Protein AF-A0A2G4SFN5-F1 (afdb_monomer_lite)

InterPro domains:
  IPR022056 CpG binding protein, C-terminal [PF12269] (129-180)
  IPR037869 Spp1/CFP1 [PTHR46174] (107-177)

Foldseek 3Di:
DDDPPPPPDPAPDPVRVVVVVVVVVVVVCVVDVVNVVVVLVVLVVVLVVVLVVLVVLLVVLVLLLVLLVQLVVLLVLQVVPDDLQFDSDKCVLVDDVVLSSQFPDADSPVRARAGPVRDGSDPDDIDTTGHRDDPVCVVVSVVSNCVSVVSSVVSVVSNVVSVVSNVVSVVVNVVSVVVVVVVVVVVVPPDDDD

Sequence (194 aa):
MGKNFGHLSKYCSDRCGIQVARTRIEQAEMKNPLSRGKLSSFADMDDRARLSRVKEERQHAKSMIKLCQHKLRFLELLADKHNEECCGFDSRLSWPDTIWEKVESIDEHDLMLLNSQSEWVTQKPFSSCSLKKCTKHINWQKLKLAEIEQEKSEQFVILSMLERERQQIKARMKKRREDIDLIEFLENSTIIHS

Structure (mmCIF, N/CA/C/O backbone):
data_AF-A0A2G4SFN5-F1
#
_entry.id   AF-A0A2G4SFN5-F1
#
loop_
_atom_site.group_PDB
_atom_site.id
_atom_site.type_symbol
_atom_site.label_atom_id
_atom_site.label_alt_id
_atom_site.label_comp_id
_atom_site.label_asym_id
_atom_site.label_entity_id
_atom_site.label_seq_id
_atom_site.pdbx_PDB_ins_code
_atom_site.Cartn_x
_atom_site.Cartn_y
_atom_site.Cartn_z
_atom_site.occupancy
_atom_site.B_iso_or_equiv
_atom_site.auth_seq_id
_atom_site.auth_comp_id
_atom_site.auth_asym_id
_atom_site.auth_atom_id
_atom_site.pdbx_PDB_model_num
ATOM 1 N N . MET A 1 1 ? 23.936 -31.720 -79.004 1.00 38.66 1 MET A N 1
ATOM 2 C CA . MET A 1 1 ? 24.122 -31.790 -77.538 1.00 38.66 1 MET A CA 1
ATOM 3 C C . MET A 1 1 ? 24.731 -30.477 -77.072 1.00 38.66 1 MET A C 1
ATOM 5 O O . MET A 1 1 ? 25.830 -30.147 -77.503 1.00 38.66 1 MET A O 1
ATOM 9 N N . GLY A 1 2 ? 23.966 -29.676 -76.326 1.00 39.38 2 GLY A N 1
ATOM 10 C CA . GLY A 1 2 ? 24.357 -28.329 -75.901 1.00 39.38 2 GLY A CA 1
ATOM 11 C C . GLY A 1 2 ? 25.460 -28.366 -74.846 1.00 39.38 2 GLY A C 1
ATOM 12 O O . GLY A 1 2 ? 25.354 -29.091 -73.861 1.00 39.38 2 GLY A O 1
ATOM 13 N N . LYS A 1 3 ? 26.533 -27.605 -75.075 1.00 44.44 3 LYS A N 1
ATOM 14 C CA . LYS A 1 3 ? 27.629 -27.418 -74.121 1.00 44.44 3 LYS A CA 1
ATOM 15 C C . LYS A 1 3 ? 27.171 -26.438 -73.041 1.00 44.44 3 LYS A C 1
ATOM 17 O O . LYS A 1 3 ? 26.994 -25.255 -73.320 1.00 44.44 3 LYS A O 1
ATOM 22 N N . ASN A 1 4 ? 27.000 -26.931 -71.818 1.00 44.81 4 ASN A N 1
ATOM 23 C CA . ASN A 1 4 ? 26.845 -26.091 -70.637 1.00 44.81 4 ASN A CA 1
ATOM 24 C C . ASN A 1 4 ? 28.165 -25.350 -70.398 1.00 44.81 4 ASN A C 1
ATOM 26 O O . ASN A 1 4 ? 29.126 -25.937 -69.901 1.00 44.81 4 ASN A O 1
ATOM 30 N N . PHE A 1 5 ? 28.221 -24.064 -70.738 1.00 50.06 5 PHE A N 1
ATOM 31 C CA . PHE A 1 5 ? 29.225 -23.166 -70.174 1.00 50.06 5 PHE A CA 1
ATOM 32 C C . PHE A 1 5 ? 28.841 -22.911 -68.715 1.00 50.06 5 PHE A C 1
ATOM 34 O O . PHE A 1 5 ? 28.183 -21.930 -68.380 1.00 50.06 5 PHE A O 1
ATOM 41 N N . GLY A 1 6 ? 29.192 -23.872 -67.857 1.00 51.06 6 GLY A N 1
ATOM 42 C CA . GLY A 1 6 ? 29.093 -23.738 -66.414 1.00 51.06 6 GLY A CA 1
ATOM 43 C C . GLY A 1 6 ? 29.968 -22.572 -65.983 1.00 51.06 6 GLY A C 1
ATOM 44 O O . GLY A 1 6 ? 31.182 -22.595 -66.166 1.00 51.06 6 GLY A O 1
ATOM 45 N N . HIS A 1 7 ? 29.320 -21.531 -65.481 1.00 57.28 7 HIS A N 1
ATOM 46 C CA . HIS A 1 7 ? 29.929 -20.329 -64.945 1.00 57.28 7 HIS A CA 1
ATOM 47 C C . HIS A 1 7 ? 31.078 -20.716 -63.994 1.00 57.28 7 HIS A C 1
ATOM 49 O O . HIS A 1 7 ? 30.830 -21.281 -62.930 1.00 57.28 7 HIS A O 1
ATOM 55 N N . LEU A 1 8 ? 32.334 -20.463 -64.383 1.00 60.03 8 LEU A N 1
ATOM 56 C CA . LEU A 1 8 ? 33.499 -20.693 -63.524 1.00 60.03 8 LEU A CA 1
ATOM 57 C C . LEU A 1 8 ? 33.311 -19.857 -62.251 1.00 60.03 8 LEU A C 1
ATOM 59 O O . LEU A 1 8 ? 33.345 -18.624 -62.287 1.00 60.03 8 LEU A O 1
ATOM 63 N N . SER A 1 9 ? 33.029 -20.524 -61.133 1.00 64.50 9 SER A N 1
ATOM 64 C CA . SER A 1 9 ? 32.866 -19.868 -59.839 1.00 64.50 9 SER A CA 1
ATOM 65 C C . SER A 1 9 ? 34.174 -19.168 -59.469 1.00 64.50 9 SER A C 1
ATOM 67 O O . SER A 1 9 ? 35.246 -19.762 -59.542 1.00 64.50 9 SER A O 1
ATOM 69 N N . LYS A 1 10 ? 34.098 -17.897 -59.053 1.00 72.31 10 LYS A N 1
ATOM 70 C CA . LYS A 1 10 ? 35.265 -17.106 -58.606 1.00 72.31 10 LYS A CA 1
ATOM 71 C C . LYS A 1 10 ? 35.884 -17.622 -57.296 1.00 72.31 10 LYS A C 1
ATOM 73 O O . LYS A 1 10 ? 36.838 -17.027 -56.801 1.00 72.31 10 LYS A O 1
ATOM 78 N N . TYR A 1 11 ? 35.323 -18.673 -56.704 1.00 79.50 11 TYR A N 1
ATOM 79 C CA . TYR A 1 11 ? 35.691 -19.194 -55.394 1.00 79.50 11 TYR A CA 1
ATOM 80 C C . TYR A 1 11 ? 36.259 -20.608 -55.508 1.00 79.50 11 TYR A C 1
ATOM 82 O O . TYR A 1 11 ? 35.826 -21.388 -56.350 1.00 79.50 11 TYR A O 1
ATOM 90 N N . CYS A 1 12 ? 37.189 -20.953 -54.612 1.00 80.38 12 CYS A N 1
ATOM 91 C CA . CYS A 1 12 ? 37.872 -22.253 -54.587 1.00 80.38 12 CYS A CA 1
ATOM 92 C C . CYS A 1 12 ? 36.949 -23.480 -54.515 1.00 80.38 12 CYS A C 1
ATOM 94 O O . CYS A 1 12 ? 37.361 -24.577 -54.875 1.00 80.38 12 CYS A O 1
ATOM 96 N N . SER A 1 13 ? 35.727 -23.315 -54.011 1.00 83.88 13 SER A N 1
ATOM 97 C CA . SER A 1 13 ? 34.667 -24.324 -53.982 1.00 83.88 13 SER A CA 1
ATOM 98 C C . SER A 1 13 ? 33.330 -23.649 -53.674 1.00 83.88 13 SER A C 1
ATOM 100 O O . SER A 1 13 ? 33.304 -22.514 -53.185 1.00 83.88 13 SER A O 1
ATOM 102 N N . ASP A 1 14 ? 32.220 -24.359 -53.863 1.00 79.94 14 ASP A N 1
ATOM 103 C CA . ASP A 1 14 ? 30.894 -23.872 -53.462 1.00 79.94 14 ASP A CA 1
ATOM 104 C C . ASP A 1 14 ? 30.815 -23.600 -51.956 1.00 79.94 14 ASP A C 1
ATOM 106 O O . ASP A 1 14 ? 30.229 -22.608 -51.524 1.00 79.94 14 ASP A O 1
ATOM 110 N N . ARG A 1 15 ? 31.502 -24.411 -51.142 1.00 82.88 15 ARG A N 1
ATOM 111 C CA . ARG A 1 15 ? 31.636 -24.172 -49.701 1.00 82.88 15 ARG A CA 1
ATOM 112 C C . ARG A 1 15 ? 32.398 -22.874 -49.413 1.00 82.88 15 ARG A C 1
ATOM 114 O O . ARG A 1 15 ? 31.940 -22.097 -48.576 1.00 82.88 15 ARG A O 1
ATOM 121 N N . CYS A 1 16 ? 33.505 -22.614 -50.124 1.00 81.81 16 CYS A N 1
ATOM 122 C CA . CYS A 1 16 ? 34.237 -21.343 -50.027 1.00 81.81 16 CYS A CA 1
ATOM 123 C C . CYS A 1 16 ? 33.319 -20.158 -50.391 1.00 81.81 16 CYS A C 1
ATOM 125 O O . CYS A 1 16 ? 33.283 -19.157 -49.677 1.00 81.81 16 CYS A O 1
ATOM 127 N N . GLY A 1 17 ? 32.557 -20.273 -51.486 1.00 82.81 17 GLY A N 1
ATOM 128 C CA . GLY A 1 17 ? 31.662 -19.221 -51.974 1.00 82.81 17 GLY A CA 1
ATOM 129 C C . GLY A 1 17 ? 30.507 -18.918 -51.018 1.00 82.81 17 GLY A C 1
ATOM 130 O O . GLY A 1 17 ? 30.250 -17.753 -50.719 1.00 82.81 17 GLY A O 1
ATOM 131 N N . ILE A 1 18 ? 29.862 -19.953 -50.469 1.00 86.25 18 ILE A N 1
ATOM 132 C CA . ILE A 1 18 ? 28.792 -19.809 -49.470 1.00 86.25 18 ILE A CA 1
ATOM 133 C C . ILE A 1 18 ? 29.330 -19.191 -48.177 1.00 86.25 18 ILE A C 1
ATOM 135 O O . ILE A 1 18 ? 28.665 -18.340 -47.591 1.00 86.25 18 ILE A O 1
ATOM 139 N N . GLN A 1 19 ? 30.530 -19.574 -47.732 1.00 84.62 19 GLN A N 1
ATOM 140 C CA . GLN A 1 19 ? 31.135 -18.998 -46.531 1.00 84.62 19 GLN A CA 1
ATOM 141 C C . GLN A 1 19 ? 31.435 -17.505 -46.716 1.00 84.62 19 GLN A C 1
ATOM 143 O O . GLN A 1 19 ? 31.060 -16.703 -45.866 1.00 84.62 19 GLN A O 1
ATOM 148 N N . VAL A 1 20 ? 32.003 -17.112 -47.861 1.00 86.88 20 VAL A N 1
ATOM 149 C CA . VAL A 1 20 ? 32.217 -15.695 -48.198 1.00 86.88 20 VAL A CA 1
ATOM 150 C C . VAL A 1 20 ? 30.891 -14.934 -48.296 1.00 86.88 20 VAL A C 1
ATOM 152 O O . VAL A 1 20 ? 30.803 -13.806 -47.815 1.00 86.88 20 VAL A O 1
ATOM 155 N N . ALA A 1 21 ? 29.852 -15.529 -48.887 1.00 82.62 21 ALA A N 1
ATOM 156 C CA . ALA A 1 21 ? 28.527 -14.917 -48.967 1.00 82.62 21 ALA A CA 1
ATOM 157 C C . ALA A 1 21 ? 27.906 -14.707 -47.576 1.00 82.62 21 ALA A C 1
ATOM 159 O O . ALA A 1 21 ? 27.432 -13.610 -47.296 1.00 82.62 21 ALA A O 1
ATOM 160 N N . ARG A 1 22 ? 27.977 -15.706 -46.685 1.00 82.25 22 ARG A N 1
ATOM 161 C CA . ARG A 1 22 ? 27.506 -15.598 -45.292 1.00 82.25 22 ARG A CA 1
ATOM 162 C C . ARG A 1 22 ? 28.226 -14.493 -44.534 1.00 82.25 22 ARG A C 1
ATOM 164 O O . ARG A 1 22 ? 27.569 -13.610 -44.002 1.00 82.25 22 ARG A O 1
ATOM 171 N N . THR A 1 23 ? 29.558 -14.473 -44.576 1.00 81.56 23 THR A N 1
ATOM 172 C CA . THR A 1 23 ? 30.345 -13.426 -43.909 1.00 81.56 23 THR A CA 1
ATOM 173 C C . THR A 1 23 ? 30.028 -12.033 -44.462 1.00 81.56 23 THR A C 1
ATOM 175 O O . THR A 1 23 ? 29.977 -11.069 -43.706 1.00 81.56 23 THR A O 1
ATOM 178 N N . ARG A 1 24 ? 29.767 -11.899 -45.770 1.00 80.81 24 ARG A N 1
ATOM 179 C CA . ARG A 1 24 ? 29.355 -10.619 -46.375 1.00 80.81 24 ARG A CA 1
ATOM 180 C C . ARG A 1 24 ? 27.953 -10.187 -45.954 1.00 80.81 24 ARG A C 1
ATOM 182 O O . ARG A 1 24 ? 27.750 -8.998 -45.738 1.00 80.81 24 ARG A O 1
ATOM 189 N N . ILE A 1 25 ? 27.012 -11.124 -45.839 1.00 77.19 25 ILE A N 1
ATOM 190 C CA . ILE A 1 25 ? 25.657 -10.855 -45.340 1.00 77.19 25 ILE A CA 1
ATOM 191 C C . ILE A 1 25 ? 25.727 -10.416 -43.874 1.00 77.19 25 ILE A C 1
ATOM 193 O O . ILE A 1 25 ? 25.230 -9.344 -43.557 1.00 77.19 25 ILE A O 1
ATOM 197 N N . GLU A 1 26 ? 26.442 -11.149 -43.017 1.00 73.00 26 GLU A N 1
ATOM 198 C CA . GLU A 1 26 ? 26.644 -10.792 -41.602 1.00 73.00 26 GLU A CA 1
ATOM 199 C C . GLU A 1 26 ? 27.288 -9.401 -41.447 1.00 73.00 26 GLU A C 1
ATOM 201 O O . GLU A 1 26 ? 26.840 -8.578 -40.648 1.00 73.00 26 GLU A O 1
ATOM 206 N N . GLN A 1 27 ? 28.306 -9.090 -42.257 1.00 70.06 27 GLN A N 1
ATOM 207 C CA . GLN A 1 27 ? 28.936 -7.766 -42.270 1.00 70.06 27 GLN A CA 1
ATOM 208 C C . GLN A 1 27 ? 27.994 -6.663 -42.767 1.00 70.06 27 GLN A C 1
ATOM 210 O O . GLN A 1 27 ? 28.054 -5.545 -42.257 1.00 70.06 27 GLN A O 1
ATOM 215 N N . ALA A 1 28 ? 27.145 -6.943 -43.758 1.00 65.56 28 ALA A N 1
ATOM 216 C CA . ALA A 1 28 ? 26.168 -5.987 -44.273 1.00 65.56 28 ALA A CA 1
ATOM 217 C C . ALA A 1 28 ? 25.024 -5.746 -43.278 1.00 65.56 28 ALA A C 1
ATOM 219 O O . ALA A 1 28 ? 24.587 -4.610 -43.120 1.00 65.56 28 ALA A O 1
ATOM 220 N N . GLU A 1 29 ? 24.576 -6.779 -42.566 1.00 63.53 29 GLU A N 1
ATOM 221 C CA . GLU A 1 29 ? 23.554 -6.684 -41.521 1.00 63.53 29 GLU A CA 1
ATOM 222 C C . GLU A 1 29 ? 24.058 -5.904 -40.302 1.00 63.53 29 GLU A C 1
ATOM 224 O O . GLU A 1 29 ? 23.348 -5.028 -39.806 1.00 63.53 29 GLU A O 1
ATOM 229 N N . MET A 1 30 ? 25.309 -6.129 -39.874 1.00 60.34 30 MET A N 1
ATOM 230 C CA . MET A 1 30 ? 25.947 -5.323 -38.822 1.00 60.34 30 MET A CA 1
ATOM 231 C C . MET A 1 30 ? 26.111 -3.847 -39.213 1.00 60.34 30 MET A C 1
ATOM 233 O O . MET A 1 30 ? 26.072 -2.974 -38.345 1.00 60.34 30 MET A O 1
ATOM 237 N N . LYS A 1 31 ? 26.284 -3.570 -40.511 1.00 60.16 31 LYS A N 1
ATOM 238 C CA . LYS A 1 31 ? 26.457 -2.229 -41.086 1.00 60.16 31 LYS A CA 1
ATOM 239 C C . LYS A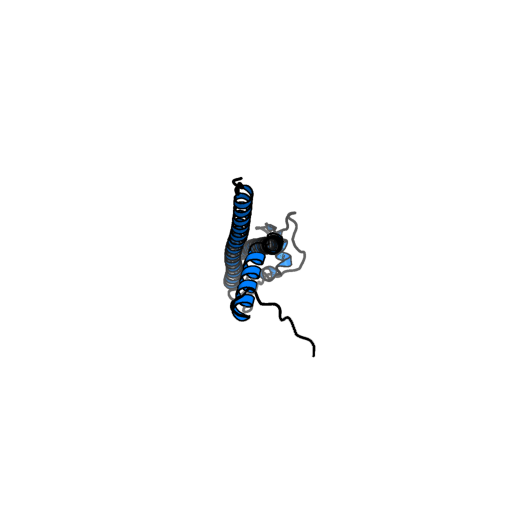 1 31 ? 25.164 -1.620 -41.626 1.00 60.16 31 LYS A C 1
ATOM 241 O O . LYS A 1 31 ? 25.248 -0.611 -42.313 1.00 60.16 31 LYS A O 1
ATOM 246 N N . ASN A 1 32 ? 23.990 -2.206 -41.380 1.00 63.03 32 ASN A N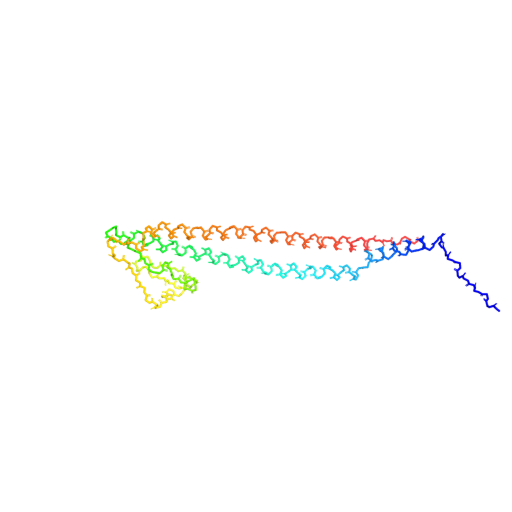 1
ATOM 247 C CA . ASN A 1 32 ? 22.727 -1.641 -41.853 1.00 63.03 32 ASN A CA 1
ATOM 248 C C . ASN A 1 32 ? 22.102 -0.727 -40.777 1.00 63.03 32 ASN A C 1
ATOM 250 O O . ASN A 1 32 ? 21.352 -1.216 -39.919 1.00 63.03 32 ASN A O 1
ATOM 254 N N . PRO A 1 33 ? 22.356 0.598 -40.811 1.00 61.88 33 PRO A N 1
ATOM 255 C CA . PRO A 1 33 ? 21.832 1.537 -39.821 1.00 61.88 33 PRO A CA 1
ATOM 256 C C . PRO A 1 33 ? 20.299 1.565 -39.776 1.00 61.88 33 PRO A C 1
ATOM 258 O O . PRO A 1 33 ? 19.729 1.799 -38.713 1.00 61.88 33 PRO A O 1
ATOM 261 N N . LEU A 1 34 ? 19.603 1.230 -40.873 1.00 61.16 34 LEU A N 1
ATOM 262 C CA . LEU A 1 34 ? 18.134 1.183 -40.905 1.00 61.16 34 LEU A CA 1
ATOM 263 C C . LEU A 1 34 ? 17.564 0.023 -40.072 1.00 61.16 34 LEU A C 1
ATOM 265 O O . LEU A 1 34 ? 16.524 0.176 -39.432 1.00 61.16 34 LEU A O 1
ATOM 269 N N . SER A 1 35 ? 18.230 -1.135 -40.065 1.00 62.91 35 SER A N 1
ATOM 270 C CA . SER A 1 35 ? 17.850 -2.291 -39.235 1.00 62.91 35 SER A CA 1
ATOM 271 C C . SER A 1 35 ? 18.133 -2.020 -37.753 1.00 62.91 35 SER A C 1
ATOM 273 O O . SER A 1 35 ? 17.262 -2.187 -36.894 1.00 62.91 35 SER A O 1
ATOM 275 N N . ARG A 1 36 ? 19.331 -1.497 -37.460 1.00 63.97 36 ARG A N 1
ATOM 276 C CA . ARG A 1 36 ? 19.778 -1.168 -36.100 1.00 63.97 36 ARG A CA 1
ATOM 277 C C . ARG A 1 36 ? 18.954 -0.043 -35.466 1.00 63.97 36 ARG A C 1
ATOM 279 O O . ARG A 1 36 ? 18.568 -0.156 -34.304 1.00 63.97 36 ARG A O 1
ATOM 286 N N . GLY A 1 37 ? 18.621 0.996 -36.232 1.00 66.69 37 GLY A N 1
ATOM 287 C CA . GLY A 1 37 ? 17.757 2.093 -35.792 1.00 66.69 37 GLY A CA 1
ATOM 288 C C . GLY A 1 37 ? 16.340 1.627 -35.448 1.00 66.69 37 GLY A C 1
ATOM 289 O O . GLY A 1 37 ? 15.796 2.023 -34.418 1.00 66.69 37 GLY A O 1
ATOM 290 N N . LYS A 1 38 ? 15.766 0.710 -36.241 1.00 68.69 38 LYS A N 1
ATOM 291 C CA . LYS A 1 38 ? 14.455 0.102 -35.945 1.00 68.69 38 LYS A CA 1
ATOM 292 C C . LYS A 1 38 ? 14.480 -0.713 -34.651 1.00 68.69 38 LYS A C 1
ATOM 294 O O . LYS A 1 38 ? 13.629 -0.496 -33.795 1.00 68.69 38 LYS A O 1
ATOM 299 N N . LEU A 1 39 ? 15.462 -1.602 -34.476 1.00 69.50 39 LEU A N 1
ATOM 300 C CA . LEU A 1 39 ? 15.616 -2.397 -33.246 1.00 69.50 39 LEU A CA 1
ATOM 301 C C . LEU A 1 39 ? 15.804 -1.511 -32.006 1.00 69.50 39 LEU A C 1
ATOM 303 O O . LEU A 1 39 ? 15.185 -1.764 -30.972 1.00 69.50 39 LEU A O 1
ATOM 307 N N . SER A 1 40 ? 16.603 -0.446 -32.122 1.00 76.50 40 SER A N 1
ATOM 308 C CA . SER A 1 40 ? 16.788 0.524 -31.038 1.00 76.50 40 SER A CA 1
ATOM 309 C C . SER A 1 40 ? 15.490 1.263 -30.696 1.00 76.50 40 SER A C 1
ATOM 311 O O . SER A 1 40 ? 15.149 1.393 -29.522 1.00 76.50 40 SER A O 1
ATOM 313 N N . SER A 1 41 ? 14.717 1.671 -31.708 1.00 79.88 41 SER A N 1
ATOM 314 C CA . SER A 1 41 ? 13.428 2.347 -31.528 1.00 79.88 41 SER A CA 1
ATOM 315 C C . SER A 1 41 ? 12.398 1.467 -30.808 1.00 79.88 41 SER A C 1
ATOM 317 O O . SER A 1 41 ? 11.772 1.925 -29.852 1.00 79.88 41 SER A O 1
ATOM 319 N N . PHE A 1 42 ? 12.267 0.189 -31.186 1.00 85.56 42 PHE A N 1
ATOM 320 C CA . PHE A 1 42 ? 11.375 -0.744 -30.487 1.00 85.56 42 PHE A CA 1
ATOM 321 C C . PHE A 1 42 ? 11.796 -0.962 -29.029 1.00 85.56 42 PHE A C 1
ATOM 323 O O . PHE A 1 42 ? 10.954 -0.913 -28.133 1.00 85.56 42 PHE A O 1
ATOM 330 N N . ALA A 1 43 ? 13.094 -1.146 -28.776 1.00 88.25 43 ALA A N 1
ATOM 331 C CA . ALA A 1 43 ? 13.613 -1.294 -27.420 1.00 88.25 43 ALA A CA 1
ATOM 332 C C . ALA A 1 43 ? 13.445 -0.009 -26.580 1.00 88.25 43 ALA A C 1
ATOM 334 O O . ALA A 1 43 ? 13.238 -0.079 -25.370 1.00 88.25 43 ALA A O 1
ATOM 335 N N . ASP A 1 44 ? 13.496 1.180 -27.190 1.00 89.12 44 ASP A N 1
ATOM 336 C CA . ASP A 1 44 ? 13.196 2.454 -26.522 1.00 89.12 44 ASP A CA 1
ATOM 337 C C . ASP A 1 44 ? 11.721 2.579 -26.152 1.00 89.12 44 ASP A C 1
ATOM 339 O O . ASP A 1 44 ? 11.399 3.047 -25.058 1.00 89.12 44 ASP A O 1
ATOM 343 N N . MET A 1 45 ? 10.823 2.167 -27.046 1.00 91.25 45 MET A N 1
ATOM 344 C CA . MET A 1 45 ? 9.389 2.153 -26.769 1.00 91.25 45 MET A CA 1
ATOM 345 C C . MET A 1 45 ? 9.047 1.181 -25.636 1.00 91.25 45 MET A C 1
ATOM 347 O O . MET A 1 45 ? 8.297 1.560 -24.735 1.00 91.25 45 MET A O 1
ATOM 351 N N . ASP A 1 46 ? 9.628 -0.024 -25.632 1.00 94.31 46 ASP A N 1
ATOM 352 C CA . ASP A 1 46 ? 9.430 -0.995 -24.549 1.00 94.31 46 ASP A CA 1
ATOM 353 C C . ASP A 1 46 ? 9.949 -0.465 -23.206 1.00 94.31 46 ASP A C 1
ATOM 355 O O . ASP A 1 46 ? 9.201 -0.432 -22.229 1.00 94.31 46 ASP A O 1
ATOM 359 N N . ASP A 1 47 ? 11.185 0.046 -23.152 1.00 95.94 47 ASP A N 1
ATOM 360 C CA . ASP A 1 47 ? 11.741 0.603 -21.914 1.00 95.94 47 ASP A CA 1
ATOM 361 C C . ASP A 1 47 ? 10.905 1.801 -21.404 1.00 95.94 47 ASP A C 1
ATOM 363 O O . ASP A 1 47 ? 10.698 1.940 -20.197 1.00 95.94 47 ASP A O 1
ATOM 367 N N . ARG A 1 48 ? 10.338 2.636 -22.292 1.00 95.94 48 ARG A N 1
ATOM 368 C CA . ARG A 1 48 ? 9.394 3.708 -21.906 1.00 95.94 48 ARG A CA 1
ATOM 369 C C . ARG A 1 48 ? 8.089 3.158 -21.335 1.00 95.94 48 ARG A C 1
ATOM 371 O O . ARG A 1 48 ? 7.632 3.652 -20.304 1.00 95.94 48 ARG A O 1
ATOM 378 N N . ALA A 1 49 ? 7.503 2.145 -21.971 1.00 97.44 49 ALA A N 1
ATOM 379 C CA . ALA A 1 49 ? 6.288 1.500 -21.480 1.00 97.44 49 ALA A CA 1
ATOM 380 C C . ALA A 1 49 ? 6.525 0.848 -20.109 1.00 97.44 49 ALA A C 1
ATOM 382 O O . ALA A 1 49 ? 5.716 1.003 -19.194 1.00 97.44 49 ALA A O 1
ATOM 383 N N . ARG A 1 50 ? 7.676 0.191 -19.930 1.00 97.31 50 ARG A N 1
ATOM 384 C CA . ARG A 1 50 ? 8.118 -0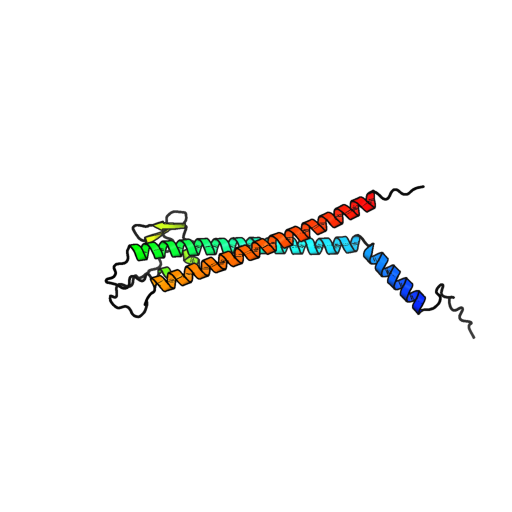.359 -18.643 1.00 97.31 50 ARG A CA 1
ATOM 385 C C . ARG A 1 50 ? 8.289 0.719 -17.582 1.00 97.31 50 ARG A C 1
ATOM 387 O O . ARG A 1 50 ? 7.809 0.543 -16.470 1.00 97.31 50 ARG A O 1
ATOM 394 N N . LEU A 1 51 ? 8.917 1.850 -17.911 1.00 98.25 51 LEU A N 1
ATOM 395 C CA . LEU A 1 51 ? 9.039 2.975 -16.978 1.00 98.25 51 LEU A CA 1
ATOM 396 C C . LEU A 1 51 ? 7.676 3.541 -16.556 1.00 98.25 51 LEU A C 1
ATOM 398 O O . LEU A 1 51 ? 7.551 3.960 -15.405 1.00 98.25 51 LEU A O 1
ATOM 402 N N . SER A 1 52 ? 6.674 3.549 -17.446 1.00 98.19 52 SER A N 1
ATOM 403 C CA . SER A 1 52 ? 5.299 3.934 -17.082 1.00 98.19 52 SER A CA 1
ATOM 404 C C . SER A 1 52 ? 4.716 2.970 -16.053 1.00 98.19 52 SER A C 1
ATOM 406 O O . SER A 1 52 ? 4.298 3.414 -14.987 1.00 98.19 52 SER A O 1
ATOM 408 N N . ARG A 1 53 ? 4.804 1.656 -16.308 1.00 98.06 53 ARG A N 1
ATOM 409 C CA . ARG A 1 53 ? 4.326 0.626 -15.369 1.00 98.06 53 ARG A CA 1
ATOM 410 C C . ARG A 1 53 ? 5.013 0.723 -14.009 1.00 98.06 53 ARG A C 1
ATOM 412 O O . ARG A 1 53 ? 4.344 0.839 -12.992 1.00 98.06 53 ARG A O 1
ATOM 419 N N . VAL A 1 54 ? 6.343 0.828 -13.988 1.00 98.50 54 VAL A N 1
ATOM 420 C CA . VAL A 1 54 ? 7.118 1.006 -12.745 1.00 98.50 54 VAL A CA 1
ATOM 421 C C . VAL A 1 54 ? 6.690 2.268 -11.986 1.00 98.50 54 VAL A C 1
ATOM 423 O O . VAL A 1 54 ? 6.681 2.283 -10.755 1.00 98.50 54 VAL A O 1
ATOM 426 N N . LYS A 1 55 ? 6.341 3.352 -12.690 1.00 98.31 55 LYS A N 1
ATOM 427 C CA . LYS A 1 55 ? 5.841 4.584 -12.063 1.00 98.31 55 LYS A CA 1
ATOM 428 C C . LYS A 1 55 ? 4.464 4.371 -11.430 1.00 98.31 55 LYS A C 1
ATOM 430 O O . LYS A 1 55 ? 4.257 4.839 -10.311 1.00 98.31 55 LYS A O 1
ATOM 435 N N . GLU A 1 56 ? 3.557 3.698 -12.130 1.00 98.44 56 GLU A N 1
ATOM 436 C CA . GLU A 1 56 ? 2.207 3.374 -11.654 1.00 98.44 56 GLU A CA 1
ATOM 437 C C . GLU A 1 56 ? 2.260 2.440 -10.437 1.00 98.44 56 GLU A C 1
ATOM 439 O O . GLU A 1 56 ? 1.718 2.775 -9.385 1.00 98.44 56 GLU A O 1
ATOM 444 N N . GLU A 1 57 ? 3.017 1.345 -10.521 1.00 98.44 57 GLU A N 1
ATOM 445 C CA . GLU A 1 57 ? 3.219 0.392 -9.421 1.00 98.44 57 GLU A CA 1
ATOM 446 C C . GLU A 1 57 ? 3.871 1.058 -8.202 1.00 98.44 57 GLU A C 1
ATOM 448 O O . GLU A 1 57 ? 3.449 0.851 -7.064 1.00 98.44 57 GLU A O 1
ATOM 453 N N . ARG A 1 58 ? 4.852 1.946 -8.420 1.00 98.50 58 ARG A N 1
ATOM 454 C CA . ARG A 1 58 ? 5.473 2.723 -7.336 1.00 98.50 58 ARG A CA 1
ATOM 455 C C . ARG A 1 58 ? 4.459 3.635 -6.655 1.00 98.50 58 ARG A C 1
ATOM 457 O O . ARG A 1 58 ? 4.529 3.814 -5.440 1.00 98.50 58 ARG A O 1
ATOM 464 N N . GLN A 1 59 ? 3.577 4.274 -7.423 1.00 98.44 59 GLN A N 1
ATOM 465 C CA . GLN A 1 59 ? 2.542 5.132 -6.856 1.00 98.44 59 GLN A CA 1
ATOM 466 C C . GLN A 1 59 ? 1.536 4.305 -6.053 1.00 98.44 59 GLN A C 1
ATOM 468 O O . GLN A 1 59 ? 1.182 4.709 -4.949 1.00 98.44 59 GLN A O 1
ATOM 473 N N . HIS A 1 60 ? 1.145 3.136 -6.559 1.00 98.06 60 HIS A N 1
ATOM 474 C CA . HIS A 1 60 ? 0.264 2.215 -5.852 1.00 98.06 60 HIS A CA 1
ATOM 475 C C . HIS A 1 60 ? 0.868 1.744 -4.519 1.00 98.06 60 HIS A C 1
ATOM 477 O O . HIS A 1 60 ? 0.240 1.924 -3.479 1.00 98.06 60 HIS A O 1
ATOM 483 N N . ALA A 1 61 ? 2.119 1.269 -4.508 1.00 98.44 61 ALA A N 1
ATOM 484 C CA . ALA A 1 61 ? 2.793 0.841 -3.276 1.00 98.44 61 ALA A CA 1
ATOM 485 C C . ALA A 1 61 ? 2.884 1.969 -2.229 1.00 98.44 61 ALA A C 1
ATOM 487 O O . ALA A 1 61 ? 2.699 1.747 -1.034 1.00 98.44 61 ALA A O 1
ATOM 488 N N . LYS A 1 62 ? 3.107 3.218 -2.667 1.00 98.44 62 LYS A N 1
ATOM 489 C CA . LYS A 1 62 ? 3.060 4.389 -1.774 1.00 98.44 62 LYS A CA 1
ATOM 490 C C . LYS A 1 62 ? 1.670 4.634 -1.191 1.00 98.44 62 LYS A C 1
ATOM 492 O O . LYS A 1 62 ? 1.572 4.947 -0.007 1.00 98.44 62 LYS A O 1
ATOM 497 N N . SER A 1 63 ? 0.622 4.512 -2.003 1.00 98.00 63 SER A N 1
ATOM 498 C CA . SER A 1 63 ? -0.758 4.636 -1.530 1.00 98.00 63 SER A CA 1
ATOM 499 C C . SER A 1 63 ? -1.089 3.557 -0.495 1.00 98.00 63 SER A C 1
ATOM 501 O O . SER A 1 63 ? -1.666 3.880 0.539 1.00 98.00 63 SER A O 1
ATOM 503 N N . MET A 1 64 ? -0.637 2.316 -0.705 1.00 98.25 64 MET A N 1
ATOM 504 C CA . MET A 1 64 ? -0.810 1.224 0.262 1.00 98.25 64 MET A CA 1
ATOM 505 C C . MET A 1 64 ? -0.083 1.493 1.587 1.00 98.25 64 MET A C 1
ATOM 507 O O . MET A 1 64 ? -0.649 1.270 2.654 1.00 98.25 64 MET A O 1
ATOM 511 N N . ILE A 1 65 ? 1.134 2.050 1.555 1.00 98.56 65 ILE A N 1
ATOM 512 C CA . ILE A 1 65 ? 1.845 2.460 2.782 1.00 98.56 65 ILE A CA 1
ATOM 513 C C . ILE A 1 65 ? 1.067 3.543 3.535 1.00 98.56 65 ILE A C 1
ATOM 515 O O . ILE A 1 65 ? 0.916 3.438 4.752 1.00 98.56 65 ILE A O 1
ATOM 519 N N . LYS A 1 66 ? 0.558 4.563 2.831 1.00 98.00 66 LYS A N 1
ATOM 520 C CA . LYS A 1 66 ? -0.271 5.618 3.439 1.00 98.00 66 LYS A CA 1
ATOM 521 C C . LYS A 1 66 ? -1.517 5.019 4.101 1.00 98.00 66 LYS A C 1
ATOM 523 O O . LYS A 1 66 ? -1.829 5.337 5.244 1.00 98.00 66 LYS A O 1
ATOM 528 N N . LEU A 1 67 ? -2.184 4.095 3.416 1.00 98.00 67 LEU A N 1
ATOM 529 C CA . LEU A 1 67 ? -3.338 3.371 3.938 1.00 98.00 67 LEU A CA 1
ATOM 530 C C . LEU A 1 67 ? -2.992 2.586 5.214 1.00 98.00 67 LEU A C 1
ATOM 532 O O . LEU A 1 67 ? -3.695 2.706 6.219 1.00 98.00 67 LEU A O 1
ATOM 536 N N . CYS A 1 68 ? -1.876 1.850 5.213 1.00 98.56 68 CYS A N 1
ATOM 537 C CA . CYS A 1 68 ? -1.381 1.149 6.398 1.00 98.56 68 CYS A CA 1
ATOM 538 C C . CYS A 1 68 ? -1.114 2.116 7.560 1.00 98.56 68 CYS A C 1
ATOM 540 O O . CYS A 1 68 ? -1.473 1.821 8.694 1.00 98.56 68 CYS A O 1
ATOM 542 N N . GLN A 1 69 ? -0.538 3.294 7.296 1.00 98.50 69 GLN A N 1
ATOM 543 C CA . GLN A 1 69 ? -0.305 4.317 8.323 1.00 98.50 69 GLN A CA 1
ATOM 544 C C . GLN A 1 69 ? -1.610 4.817 8.954 1.00 98.50 69 GLN A C 1
ATOM 546 O O . GLN A 1 69 ? -1.678 4.945 10.174 1.00 98.50 69 GLN A O 1
ATOM 551 N N . HIS A 1 70 ? -2.662 5.042 8.162 1.00 98.44 70 HIS A N 1
ATOM 552 C CA . HIS A 1 70 ? -3.973 5.408 8.705 1.00 98.44 70 HIS A CA 1
ATOM 553 C C . HIS A 1 70 ? -4.576 4.284 9.555 1.00 98.44 70 HIS A C 1
ATOM 555 O O . HIS A 1 70 ? -5.053 4.545 10.659 1.00 98.44 70 HIS A O 1
ATOM 561 N N . LYS A 1 71 ? -4.505 3.028 9.094 1.00 98.50 71 LYS A N 1
ATOM 562 C CA . LYS A 1 71 ? -4.968 1.870 9.878 1.00 98.50 71 LYS A CA 1
ATOM 563 C C . LYS A 1 71 ? -4.202 1.722 11.198 1.00 98.50 71 LYS A C 1
ATOM 565 O O . LYS A 1 71 ? -4.827 1.467 12.224 1.00 98.50 71 LYS A O 1
ATOM 570 N N . LEU A 1 72 ? -2.880 1.915 11.188 1.00 98.44 72 LEU A N 1
ATOM 571 C CA . LEU A 1 72 ? -2.046 1.893 12.395 1.00 98.44 72 LEU A CA 1
ATOM 572 C C . LEU A 1 72 ? -2.435 3.007 13.360 1.00 98.44 72 LEU A C 1
ATOM 574 O O . LEU A 1 72 ? -2.687 2.727 14.526 1.00 98.44 72 LEU A O 1
ATOM 578 N N . ARG A 1 73 ? -2.581 4.244 12.872 1.00 98.12 73 ARG A N 1
ATOM 579 C CA . ARG A 1 73 ? -2.992 5.367 13.720 1.00 98.12 73 ARG A CA 1
ATOM 580 C C . ARG A 1 73 ? -4.353 5.119 14.367 1.00 98.12 73 ARG A C 1
ATOM 582 O O . ARG A 1 73 ? -4.546 5.404 15.544 1.00 98.12 73 ARG A O 1
ATOM 589 N N . PHE A 1 74 ? -5.297 4.566 13.612 1.00 98.19 74 PHE A N 1
ATOM 590 C CA . PHE A 1 74 ? -6.603 4.195 14.146 1.00 98.19 74 PHE A CA 1
ATOM 591 C C . PHE A 1 74 ? -6.505 3.095 15.212 1.00 98.19 74 PHE A C 1
ATOM 593 O O . PHE A 1 74 ? -7.158 3.182 16.249 1.00 98.19 74 PHE A O 1
ATOM 600 N N . LEU A 1 75 ? -5.677 2.074 14.972 1.00 97.88 75 LEU A N 1
ATOM 601 C CA . LEU A 1 75 ? -5.423 0.990 15.918 1.00 97.88 75 LEU A CA 1
ATOM 602 C C . LEU A 1 75 ? -4.805 1.499 17.229 1.00 97.88 75 LEU A C 1
ATOM 604 O O . LEU A 1 75 ? -5.240 1.075 18.296 1.00 97.88 75 LEU A O 1
ATOM 608 N N . GLU A 1 76 ? -3.837 2.411 17.150 1.00 96.94 76 GLU A N 1
ATOM 609 C CA . GLU A 1 76 ? -3.230 3.074 18.312 1.00 96.94 76 GLU A CA 1
ATOM 610 C C . GLU A 1 76 ? -4.283 3.828 19.124 1.00 96.94 76 GLU A C 1
ATOM 612 O O . GLU A 1 76 ? -4.438 3.573 20.311 1.00 96.94 76 GLU A O 1
ATOM 617 N N . LEU A 1 77 ? -5.091 4.671 18.473 1.00 96.88 77 LEU A N 1
ATOM 618 C CA . LEU A 1 77 ? -6.153 5.425 19.145 1.00 96.88 77 LEU A CA 1
ATOM 619 C C . LEU A 1 77 ? -7.199 4.516 19.809 1.00 96.88 77 LEU A C 1
ATOM 621 O O . LEU A 1 77 ? -7.734 4.848 20.868 1.00 96.88 77 LEU A O 1
ATOM 625 N N . LEU A 1 78 ? -7.508 3.369 19.196 1.00 95.81 78 LEU A N 1
ATOM 626 C CA . LEU A 1 78 ? -8.381 2.367 19.804 1.00 95.81 78 LEU A CA 1
ATOM 627 C C . LEU A 1 78 ? -7.742 1.717 21.028 1.00 95.81 78 LEU A C 1
ATOM 629 O O . LEU A 1 78 ? -8.449 1.474 21.999 1.00 95.81 78 LEU A O 1
ATOM 633 N N . ALA A 1 79 ? -6.444 1.415 20.974 1.00 92.81 79 ALA A N 1
ATOM 634 C CA . ALA A 1 79 ? -5.707 0.841 22.093 1.00 92.81 79 ALA A CA 1
ATOM 635 C C . ALA A 1 79 ? -5.573 1.840 23.253 1.00 92.81 79 ALA A C 1
ATOM 637 O O . ALA A 1 79 ? -5.796 1.460 24.395 1.00 92.81 79 ALA A O 1
ATOM 638 N N . ASP A 1 80 ? -5.321 3.117 22.966 1.00 92.50 80 ASP A N 1
ATOM 639 C CA . ASP A 1 80 ? -5.211 4.173 23.980 1.00 92.50 80 ASP A CA 1
ATOM 640 C C . ASP A 1 80 ? -6.537 4.407 24.717 1.00 92.50 80 ASP A C 1
ATOM 642 O O . ASP A 1 80 ? -6.564 4.667 25.919 1.00 92.50 80 ASP A O 1
ATOM 646 N N . LYS A 1 81 ? -7.662 4.296 24.001 1.00 88.69 81 LYS A N 1
ATOM 647 C CA . LYS A 1 81 ? -9.012 4.412 24.576 1.00 88.69 81 LYS A CA 1
ATOM 648 C C . LYS A 1 81 ? -9.572 3.094 25.102 1.00 88.69 81 LYS A C 1
ATOM 650 O O . LYS A 1 81 ? -10.700 3.067 25.604 1.00 88.69 81 LYS A O 1
ATOM 655 N N . HIS A 1 82 ? -8.849 1.992 24.929 1.00 86.69 82 HIS A N 1
ATOM 656 C CA . HIS A 1 82 ? -9.334 0.674 25.300 1.00 86.69 82 HIS A CA 1
ATOM 657 C C . HIS A 1 82 ? -9.448 0.572 26.820 1.00 86.69 82 HIS A C 1
ATOM 659 O O . HIS A 1 82 ? -8.503 0.823 27.559 1.00 86.69 82 HIS A O 1
ATOM 665 N N . ASN A 1 83 ? -10.629 0.177 27.286 1.00 81.94 83 ASN A N 1
ATOM 666 C CA . ASN A 1 83 ? -10.824 -0.229 28.667 1.00 81.94 83 ASN A CA 1
ATOM 667 C C . ASN A 1 83 ? -10.620 -1.747 28.760 1.00 81.94 83 ASN A C 1
ATOM 669 O O . ASN A 1 83 ? -11.386 -2.502 28.155 1.00 81.94 83 ASN A O 1
ATOM 673 N N . GLU A 1 84 ? -9.631 -2.183 29.544 1.00 81.38 84 GLU A N 1
ATOM 674 C CA . GLU A 1 84 ? -9.272 -3.597 29.747 1.00 81.38 84 GLU A CA 1
ATOM 675 C C . GLU A 1 84 ? -10.444 -4.475 30.229 1.00 81.38 84 GLU A C 1
ATOM 677 O O . GLU A 1 84 ? -10.427 -5.695 30.065 1.00 81.38 84 GLU A O 1
ATOM 682 N N . GLU A 1 85 ? -11.511 -3.868 30.756 1.00 86.50 85 GLU A N 1
ATOM 683 C CA . GLU A 1 85 ? -12.737 -4.552 31.174 1.00 86.50 85 GLU A CA 1
ATOM 684 C C . GLU A 1 85 ? -13.551 -5.166 30.024 1.00 86.50 85 GLU A C 1
ATOM 686 O O . GLU A 1 85 ? -14.463 -5.962 30.275 1.00 86.50 85 GLU A O 1
ATOM 691 N N . CYS A 1 86 ? -13.289 -4.791 28.770 1.00 90.81 86 CYS A N 1
ATOM 692 C CA . CYS A 1 86 ? -14.009 -5.303 27.608 1.00 90.81 86 CYS A CA 1
ATOM 693 C C . CYS A 1 86 ? -13.083 -5.623 26.432 1.00 90.81 86 CYS A C 1
ATOM 695 O O . CYS A 1 86 ? -11.895 -5.342 26.447 1.00 90.81 86 CYS A O 1
ATOM 697 N N . CYS A 1 87 ? -13.616 -6.257 25.390 1.00 94.50 87 CYS A N 1
ATOM 698 C CA . CYS A 1 87 ? -12.835 -6.654 24.224 1.00 94.50 87 CYS A CA 1
ATOM 699 C C . CYS A 1 87 ? -12.291 -5.467 23.418 1.00 94.50 87 CYS A C 1
ATOM 701 O O . CYS A 1 87 ? -11.165 -5.542 22.942 1.00 94.50 87 CYS A O 1
ATOM 703 N N . GLY A 1 88 ? -13.076 -4.412 23.208 1.00 94.44 88 GLY A N 1
ATOM 704 C CA . GLY A 1 88 ? -12.662 -3.195 22.504 1.00 94.44 88 GLY A CA 1
ATOM 705 C C . GLY A 1 88 ? -12.517 -3.300 20.982 1.00 94.44 88 GLY A C 1
ATOM 706 O O . GLY A 1 88 ? -12.281 -2.283 20.342 1.00 94.44 88 GLY A O 1
ATOM 707 N N . PHE A 1 89 ? -12.673 -4.485 20.376 1.00 96.62 89 PHE A N 1
ATOM 708 C CA . PHE A 1 89 ? -12.497 -4.647 18.927 1.00 96.62 89 PHE A CA 1
ATOM 709 C C . PHE A 1 89 ? -13.474 -3.778 18.131 1.00 96.62 89 PHE A C 1
ATOM 711 O O . PHE A 1 89 ? -14.687 -3.911 18.297 1.00 96.62 89 PHE A O 1
ATOM 718 N N . ASP A 1 90 ? -12.956 -2.957 17.221 1.00 96.88 90 ASP A N 1
ATOM 719 C CA . ASP A 1 90 ? -13.751 -2.138 16.311 1.00 96.88 90 ASP A CA 1
ATOM 720 C C . ASP A 1 90 ? -13.782 -2.753 14.906 1.00 96.88 90 ASP A C 1
ATOM 722 O O . ASP A 1 90 ? -12.749 -2.956 14.262 1.00 96.88 90 ASP A O 1
ATOM 726 N N . SER A 1 91 ? -14.989 -3.018 14.402 1.00 96.88 91 SER A N 1
ATOM 727 C CA . SER A 1 91 ? -15.209 -3.616 13.076 1.00 96.88 91 SER A CA 1
ATOM 728 C C . SER A 1 91 ? -14.596 -2.826 11.909 1.00 96.88 91 SER A C 1
ATOM 730 O O . SER A 1 91 ? -14.343 -3.411 10.853 1.00 96.88 91 SER A O 1
ATOM 732 N N . ARG A 1 92 ? -14.305 -1.529 12.087 1.00 97.06 92 ARG A N 1
ATOM 733 C CA . ARG A 1 92 ? -13.667 -0.677 11.069 1.00 97.06 92 ARG A CA 1
ATOM 734 C C . ARG A 1 92 ? -12.258 -1.138 10.708 1.00 97.06 92 ARG A C 1
ATOM 736 O O . ARG A 1 92 ? -11.839 -0.965 9.567 1.00 97.06 92 ARG A O 1
ATOM 743 N N . LEU A 1 93 ? -11.562 -1.828 11.615 1.00 96.75 93 LEU A N 1
ATOM 744 C CA . LEU A 1 93 ? -10.265 -2.464 11.334 1.00 96.75 93 LEU A CA 1
ATOM 745 C C . LEU A 1 93 ? -10.343 -3.571 10.273 1.00 96.75 93 LEU A C 1
ATOM 747 O O . LEU A 1 93 ? -9.315 -4.019 9.777 1.00 96.75 93 LEU A O 1
ATOM 751 N N . SER A 1 94 ? -11.548 -4.048 9.955 1.00 95.62 94 SER A N 1
ATOM 752 C CA . SER A 1 94 ? -11.797 -5.060 8.919 1.00 95.62 94 SER A CA 1
ATOM 753 C C . SER A 1 94 ? -12.560 -4.496 7.720 1.00 95.62 94 SER A C 1
ATOM 755 O O . SER A 1 94 ? -13.057 -5.255 6.890 1.00 95.62 94 SER A O 1
ATOM 757 N N . TRP A 1 95 ? -12.705 -3.171 7.628 1.00 96.69 95 TRP A N 1
ATOM 758 C CA . TRP A 1 95 ? -13.313 -2.551 6.458 1.00 96.69 95 TRP A CA 1
ATOM 759 C C . TRP A 1 95 ? -12.438 -2.713 5.210 1.00 96.69 95 TRP A C 1
ATOM 761 O O . TRP A 1 95 ? -11.212 -2.710 5.329 1.00 96.69 95 TRP A O 1
ATOM 771 N N . PRO A 1 96 ? -13.051 -2.808 4.014 1.00 96.19 96 PRO A N 1
ATOM 772 C CA . PRO A 1 96 ? -12.310 -2.880 2.763 1.00 96.19 96 PRO A CA 1
ATOM 773 C C . PRO A 1 96 ? -11.418 -1.660 2.542 1.00 96.19 96 PRO A C 1
ATOM 775 O O . PRO A 1 96 ? -11.793 -0.535 2.891 1.00 96.19 96 PRO A O 1
ATOM 778 N N . ASP A 1 97 ? -10.306 -1.870 1.843 1.00 96.50 97 ASP A N 1
ATOM 779 C CA . ASP A 1 97 ? -9.342 -0.813 1.526 1.00 96.50 97 ASP A CA 1
ATOM 780 C C . ASP A 1 97 ? -9.964 0.338 0.741 1.00 96.50 97 ASP A C 1
ATOM 782 O O . ASP A 1 97 ? -9.669 1.485 1.029 1.00 96.50 97 ASP A O 1
ATOM 786 N N . THR A 1 98 ? -10.948 0.070 -0.121 1.00 96.00 98 THR A N 1
ATOM 787 C CA . THR A 1 98 ? -11.715 1.110 -0.843 1.00 96.00 98 THR A CA 1
ATOM 788 C C . THR A 1 98 ? -12.372 2.173 0.053 1.00 96.00 98 THR A C 1
ATOM 790 O O . THR A 1 98 ? -12.725 3.256 -0.419 1.00 96.00 98 THR A O 1
ATOM 793 N N . ILE A 1 99 ? -12.590 1.880 1.341 1.00 96.44 99 ILE A N 1
ATOM 794 C CA . ILE A 1 99 ? -13.033 2.876 2.325 1.00 96.44 99 ILE A CA 1
ATOM 795 C C . ILE A 1 99 ? -11.820 3.609 2.903 1.00 96.44 99 ILE A C 1
ATOM 797 O O . ILE A 1 99 ? -11.830 4.836 2.969 1.00 96.44 99 ILE A O 1
ATOM 801 N N . TRP A 1 100 ? -10.780 2.869 3.289 1.00 97.19 100 TRP A N 1
ATOM 802 C CA . TRP A 1 100 ? -9.544 3.416 3.849 1.00 97.19 100 TRP A CA 1
ATOM 803 C C . TRP A 1 100 ? -8.769 4.314 2.877 1.00 97.19 100 TRP A C 1
ATOM 805 O O . TRP A 1 100 ? -8.167 5.288 3.306 1.00 97.19 100 TRP A O 1
ATOM 815 N N . GLU A 1 101 ? -8.845 4.056 1.573 1.00 96.50 101 GLU A N 1
ATOM 816 C CA . GLU A 1 101 ? -8.279 4.892 0.506 1.00 96.50 101 GLU A CA 1
ATOM 817 C C . GLU A 1 101 ? -8.818 6.329 0.519 1.00 96.50 101 GLU A C 1
ATOM 819 O O . GLU A 1 101 ? -8.161 7.240 0.020 1.00 96.50 101 GLU A O 1
ATOM 824 N N . LYS A 1 102 ? -10.014 6.540 1.082 1.00 96.31 102 LYS A N 1
ATOM 825 C CA . LYS A 1 102 ? -10.649 7.860 1.193 1.00 96.31 102 LYS A CA 1
ATOM 826 C C . LYS A 1 102 ? -10.247 8.607 2.463 1.00 96.31 102 LYS A C 1
ATOM 828 O O . LYS A 1 102 ? -10.624 9.767 2.607 1.00 96.31 102 LYS A O 1
ATOM 833 N N . VAL A 1 103 ? -9.565 7.939 3.393 1.00 97.44 103 VAL A N 1
ATOM 834 C CA . VAL A 1 103 ? -9.170 8.506 4.684 1.00 97.44 103 VAL A CA 1
ATOM 835 C C . VAL A 1 103 ? -7.942 9.383 4.484 1.00 97.44 103 VAL A C 1
ATOM 837 O O . VAL A 1 103 ? -6.926 8.933 3.963 1.00 97.44 103 VAL A O 1
ATOM 840 N N . GLU A 1 104 ? -8.043 10.629 4.929 1.00 97.19 104 GLU A N 1
ATOM 841 C CA . GLU A 1 104 ? -6.935 11.581 4.977 1.00 97.19 104 GLU A CA 1
ATOM 842 C C . GLU A 1 104 ? -6.492 11.839 6.421 1.00 97.19 104 GLU A C 1
ATOM 844 O O . GLU A 1 104 ? -5.303 11.992 6.696 1.00 97.19 104 GLU A O 1
ATOM 849 N N . SER A 1 105 ? -7.436 11.846 7.362 1.00 96.38 105 SER A N 1
ATOM 850 C CA . SER A 1 105 ? -7.165 12.063 8.781 1.00 96.38 105 SER A CA 1
ATOM 851 C C . SER A 1 105 ? -8.145 11.291 9.663 1.00 96.38 105 SER A C 1
ATOM 853 O O . SER A 1 105 ? -9.136 10.725 9.196 1.00 96.38 105 SER A O 1
ATOM 855 N N . ILE A 1 106 ? -7.831 11.218 10.955 1.00 96.94 106 ILE A N 1
ATOM 856 C CA . ILE A 1 106 ? -8.668 10.565 11.958 1.00 96.94 106 ILE A CA 1
ATOM 857 C C . ILE A 1 106 ? -8.906 11.574 13.069 1.00 96.94 106 ILE A C 1
ATOM 859 O O . ILE A 1 106 ? -7.946 12.120 13.612 1.00 96.94 106 ILE A O 1
ATOM 863 N N . ASP A 1 107 ? -10.170 11.812 13.404 1.00 94.56 107 ASP A N 1
ATOM 864 C CA . ASP A 1 107 ? -10.520 12.594 14.581 1.00 94.56 107 ASP A CA 1
ATOM 865 C C . ASP A 1 107 ? -10.167 11.798 15.841 1.00 94.56 107 ASP A C 1
ATOM 867 O O . ASP A 1 107 ? -10.673 10.697 16.066 1.00 94.56 107 ASP A O 1
ATOM 871 N N . GLU A 1 108 ? -9.280 12.339 16.666 1.00 93.31 108 GLU A N 1
ATOM 872 C CA . GLU A 1 108 ? -8.779 11.635 17.844 1.00 93.31 108 GLU A CA 1
ATOM 873 C C . GLU A 1 108 ? -9.790 11.580 18.989 1.00 93.31 108 GLU A C 1
ATOM 875 O O . GLU A 1 108 ? -9.671 10.704 19.841 1.00 93.31 108 GLU A O 1
ATOM 880 N N . HIS A 1 109 ? -10.800 12.452 19.022 1.00 89.56 109 HIS A N 1
ATOM 881 C CA . HIS A 1 109 ? -11.803 12.521 20.089 1.00 89.56 109 HIS A CA 1
ATOM 882 C C . HIS A 1 109 ? -12.944 11.541 19.833 1.00 89.56 109 HIS A C 1
ATOM 884 O O . HIS A 1 109 ? -13.258 10.729 20.706 1.00 89.56 109 HIS A O 1
ATOM 890 N N . ASP A 1 110 ? -13.458 11.513 18.607 1.00 90.50 110 ASP A N 1
ATOM 891 C CA . ASP A 1 110 ? -14.616 10.693 18.236 1.00 90.50 110 ASP A CA 1
ATOM 892 C C . ASP A 1 110 ? -14.242 9.469 17.388 1.00 90.50 110 ASP A C 1
ATOM 894 O O . ASP A 1 110 ? -15.096 8.659 17.021 1.00 90.50 110 ASP A O 1
ATOM 898 N N . LEU A 1 111 ? -12.947 9.288 17.098 1.00 93.75 111 LEU A N 1
ATOM 899 C CA . LEU A 1 111 ? -12.422 8.211 16.251 1.00 93.75 111 LEU A CA 1
ATOM 900 C C . LEU A 1 111 ? -13.041 8.214 14.847 1.00 93.75 111 LEU A C 1
ATOM 902 O O . LEU A 1 111 ? -13.196 7.156 14.233 1.00 93.75 111 LEU A O 1
ATOM 906 N N . MET A 1 112 ? -13.450 9.376 14.339 1.00 94.38 112 MET A N 1
ATOM 907 C CA . MET A 1 112 ? -14.056 9.491 13.015 1.00 94.38 112 MET A CA 1
ATOM 908 C C . MET A 1 112 ? -12.986 9.425 11.929 1.00 94.38 112 MET A C 1
ATOM 910 O O . MET A 1 112 ? -11.959 10.087 12.012 1.00 94.38 112 MET A O 1
ATOM 914 N N . LEU A 1 113 ? -13.239 8.634 10.887 1.00 96.88 113 LEU A N 1
ATOM 915 C CA . LEU A 1 113 ? -12.361 8.548 9.720 1.00 96.88 113 LEU A CA 1
ATOM 916 C C . LEU A 1 113 ? -12.759 9.649 8.728 1.00 96.88 113 LEU A C 1
ATOM 918 O O . LEU A 1 113 ? -13.869 9.604 8.197 1.00 96.88 113 LEU A O 1
ATOM 922 N N . LEU A 1 114 ? -11.896 10.631 8.489 1.00 97.31 114 LEU A N 1
ATOM 923 C CA . LEU A 1 114 ? -12.226 11.835 7.724 1.00 97.31 114 LEU A CA 1
ATOM 924 C C . LEU A 1 114 ? -11.547 11.846 6.350 1.00 97.31 114 LEU A C 1
ATOM 926 O O . LEU A 1 114 ? -10.426 11.362 6.199 1.00 97.31 114 LEU A O 1
ATOM 930 N N . ASN A 1 115 ? -12.229 12.400 5.348 1.00 96.75 115 ASN A N 1
ATOM 931 C CA . ASN A 1 115 ? -11.688 12.629 4.007 1.00 96.75 115 ASN A CA 1
ATOM 932 C C . ASN A 1 115 ? -10.924 13.967 3.919 1.00 96.75 115 ASN A C 1
ATOM 934 O O . ASN A 1 115 ? -10.761 14.684 4.906 1.00 96.75 115 ASN A O 1
ATOM 938 N N . SER A 1 116 ? -10.486 14.338 2.713 1.00 95.50 116 SER A N 1
ATOM 939 C CA . SER A 1 116 ? -9.781 15.603 2.448 1.00 95.50 116 SER A CA 1
ATOM 940 C C . SER A 1 116 ? -10.589 16.877 2.735 1.00 95.50 116 SER A C 1
ATOM 942 O O . SER A 1 116 ? -10.014 17.956 2.834 1.00 95.50 116 SER A O 1
ATOM 944 N N . GLN A 1 117 ? -11.912 16.770 2.841 1.00 95.94 117 GLN A N 1
ATOM 945 C CA . GLN A 1 117 ? -12.837 17.853 3.169 1.00 95.94 117 GLN A CA 1
ATOM 946 C C . GLN A 1 117 ? -13.203 17.858 4.663 1.00 95.94 117 GLN A C 1
ATOM 948 O O . GLN A 1 117 ? -14.081 18.613 5.070 1.00 95.94 117 GLN A O 1
ATOM 953 N N . SER A 1 118 ? -12.542 17.028 5.481 1.00 94.25 118 SER A N 1
ATOM 954 C CA . SER A 1 118 ? -12.866 16.811 6.897 1.00 94.25 118 SER A CA 1
ATOM 955 C C . SER A 1 118 ? -14.276 16.255 7.130 1.00 94.25 118 SER A C 1
ATOM 957 O O . SER A 1 118 ? -14.853 16.428 8.200 1.00 94.25 118 SER A O 1
ATOM 959 N N . GLU A 1 119 ? -14.839 15.562 6.140 1.00 95.06 119 GLU A N 1
ATOM 960 C CA . GLU A 1 119 ? -16.130 14.886 6.245 1.00 95.06 119 GLU A CA 1
ATOM 961 C C . GLU A 1 119 ? -15.933 13.393 6.513 1.00 95.06 119 GLU A C 1
ATOM 963 O O . GLU A 1 119 ? -14.931 12.793 6.116 1.00 95.06 119 GLU A O 1
ATOM 968 N N . TRP A 1 120 ? -16.914 12.758 7.151 1.00 95.06 120 TRP A N 1
ATOM 969 C CA . TRP A 1 120 ? -16.862 11.324 7.427 1.00 95.06 120 TRP A CA 1
ATOM 970 C C . TRP A 1 120 ? -16.814 10.501 6.127 1.00 95.06 120 TRP A C 1
ATOM 972 O O . TRP A 1 120 ? -17.681 10.637 5.265 1.00 95.06 120 TRP A O 1
ATOM 982 N N . VAL A 1 121 ? -15.830 9.601 5.993 1.00 95.06 121 VAL A N 1
ATOM 983 C CA . VAL A 1 121 ? -15.588 8.846 4.742 1.00 95.06 121 VAL A CA 1
ATOM 984 C C . VAL A 1 121 ? -16.737 7.926 4.319 1.00 95.06 121 VAL A C 1
ATOM 986 O O . VAL A 1 121 ? -16.823 7.532 3.152 1.00 95.06 121 VAL A O 1
ATOM 989 N N . THR A 1 122 ? -17.595 7.518 5.255 1.00 91.88 122 THR A N 1
ATOM 990 C CA . THR A 1 122 ? -18.734 6.638 4.985 1.00 91.88 122 THR A CA 1
ATOM 991 C C . THR A 1 122 ? -19.752 6.695 6.116 1.00 91.88 122 THR A C 1
ATOM 993 O O . THR A 1 122 ? -19.368 6.715 7.275 1.00 91.88 122 THR A O 1
ATOM 996 N N . GLN A 1 123 ? -21.044 6.613 5.791 1.00 86.75 123 GLN A N 1
ATOM 997 C CA . GLN A 1 123 ? -22.117 6.438 6.783 1.00 86.75 123 GLN A CA 1
ATOM 998 C C . GLN A 1 123 ? -22.433 4.961 7.069 1.00 86.75 123 GLN A C 1
ATOM 1000 O O . GLN A 1 123 ? -23.456 4.638 7.673 1.00 86.75 123 GLN A O 1
ATOM 1005 N N . LYS A 1 124 ? -21.589 4.029 6.600 1.00 88.69 124 LYS A N 1
ATOM 1006 C CA . LYS A 1 124 ? -21.782 2.602 6.880 1.00 88.69 124 LYS A CA 1
ATOM 1007 C C . LYS A 1 124 ? -21.749 2.356 8.394 1.00 88.69 124 LYS A C 1
ATOM 1009 O O . LYS A 1 124 ? -20.828 2.837 9.058 1.00 88.69 124 LYS A O 1
ATOM 1014 N N . PRO A 1 125 ? -22.699 1.572 8.933 1.00 92.62 125 PRO A N 1
ATOM 1015 C CA . PRO A 1 125 ? -22.701 1.245 10.348 1.00 92.62 125 PRO A CA 1
ATOM 1016 C C . PRO A 1 125 ? -21.454 0.433 10.711 1.00 92.62 125 PRO A C 1
ATOM 1018 O O . PRO A 1 125 ? -20.950 -0.364 9.915 1.00 92.62 125 PRO A O 1
ATOM 1021 N N . PHE A 1 126 ? -20.981 0.625 11.937 1.00 95.44 126 PHE A N 1
ATOM 1022 C CA . PHE A 1 126 ? -19.894 -0.138 12.537 1.00 95.44 126 PHE A CA 1
ATOM 1023 C C . PHE A 1 126 ? -20.264 -0.529 13.967 1.00 95.44 126 PHE A C 1
ATOM 1025 O O . PHE A 1 126 ? -21.182 0.030 14.564 1.00 95.44 126 PHE A O 1
ATOM 1032 N N . SER A 1 127 ? -19.548 -1.505 14.514 1.00 95.00 127 SER A N 1
ATOM 1033 C CA . SER A 1 127 ? -19.713 -1.969 15.889 1.00 95.00 127 SER A CA 1
ATOM 1034 C C . SER A 1 127 ? -18.376 -2.024 16.615 1.00 95.00 127 SER A C 1
ATOM 1036 O O . SER A 1 127 ? -17.384 -2.485 16.038 1.00 95.00 127 SER A O 1
ATOM 1038 N N . SER A 1 128 ? -18.385 -1.657 17.894 1.00 94.44 128 SER A N 1
ATOM 1039 C CA . SER A 1 128 ? -17.327 -1.968 18.851 1.00 94.44 128 SER A CA 1
ATOM 1040 C C . SER A 1 128 ? -17.748 -3.138 19.747 1.00 94.44 128 SER A C 1
ATOM 1042 O O . SER A 1 128 ? -18.910 -3.286 20.130 1.00 94.44 128 SER A O 1
ATOM 1044 N N . CYS A 1 129 ? -16.813 -4.035 20.046 1.00 95.38 129 CYS A N 1
ATOM 1045 C CA . CYS A 1 129 ? -17.075 -5.222 20.845 1.00 95.38 129 CYS A CA 1
ATOM 1046 C C . CYS A 1 129 ? -16.915 -4.914 22.336 1.00 95.38 129 CYS A C 1
ATOM 1048 O O . CYS A 1 129 ? -15.801 -4.819 22.839 1.00 95.38 129 CYS A O 1
ATOM 1050 N N . SER A 1 130 ? -18.022 -4.862 23.073 1.00 94.38 130 SER A N 1
ATOM 1051 C CA . SER A 1 130 ? -18.011 -4.575 24.519 1.00 94.38 130 SER A CA 1
ATOM 1052 C C . SER A 1 130 ? -18.035 -5.829 25.408 1.00 94.38 130 SER A C 1
ATOM 1054 O O . SER A 1 130 ? -18.298 -5.743 26.604 1.00 94.38 130 SER A O 1
ATOM 1056 N N . LEU A 1 131 ? -17.779 -7.019 24.850 1.00 94.12 131 LEU A N 1
ATOM 1057 C CA . LEU A 1 131 ? -17.789 -8.274 25.612 1.00 94.12 131 LEU A CA 1
ATOM 1058 C C . LEU A 1 131 ? -16.562 -8.385 26.527 1.00 94.12 131 LEU A C 1
ATOM 1060 O O . LEU A 1 131 ? -15.440 -8.328 26.034 1.00 94.12 131 LEU A O 1
ATOM 1064 N N . LYS A 1 132 ? -16.768 -8.647 27.825 1.00 89.81 132 LYS A N 1
ATOM 1065 C CA . LYS A 1 132 ? -15.682 -8.822 28.814 1.00 89.81 132 LYS A CA 1
ATOM 1066 C C . LYS A 1 132 ? -14.734 -9.985 28.500 1.00 89.81 132 LYS A C 1
ATOM 1068 O O . LYS A 1 132 ? -13.526 -9.864 28.622 1.00 89.81 132 LYS A O 1
ATOM 1073 N N . LYS A 1 133 ? -15.286 -11.132 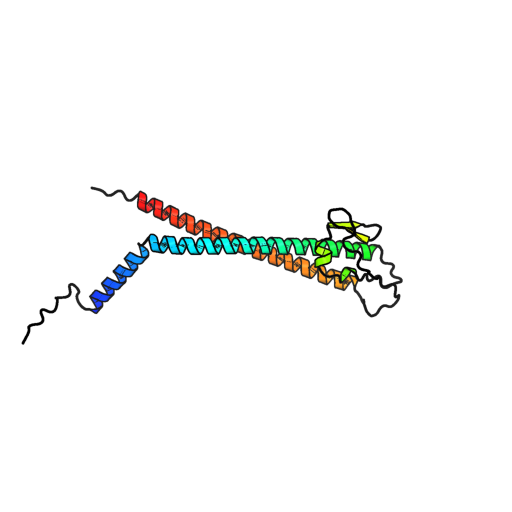28.091 1.00 87.25 133 LYS A N 1
ATOM 1074 C CA . LYS A 1 133 ? -14.531 -12.350 27.745 1.00 87.25 133 LYS A CA 1
ATOM 1075 C C . LYS A 1 133 ? -14.841 -12.772 26.313 1.00 87.25 133 LYS A C 1
ATOM 1077 O O . LYS A 1 133 ? -15.549 -13.747 26.076 1.00 87.25 133 LYS A O 1
ATOM 1082 N N . CYS A 1 134 ? -14.373 -11.984 25.351 1.00 93.50 134 CYS A N 1
ATOM 1083 C CA . CYS A 1 134 ? -14.595 -12.269 23.937 1.00 93.50 134 CYS A CA 1
ATOM 1084 C C . CYS A 1 134 ? -13.630 -13.343 23.423 1.00 93.50 134 CYS A C 1
ATOM 1086 O O . CYS A 1 134 ? -12.417 -13.175 23.486 1.00 93.50 134 CYS A O 1
ATOM 1088 N N . THR A 1 135 ? -14.168 -14.415 22.841 1.00 94.50 135 THR A N 1
ATOM 1089 C CA . THR A 1 135 ? -13.372 -15.468 22.186 1.00 94.50 135 THR A CA 1
ATOM 1090 C C . THR A 1 135 ? -13.190 -15.245 20.683 1.00 94.50 135 THR A C 1
ATOM 1092 O O . THR A 1 135 ? -12.342 -15.882 20.069 1.00 94.50 135 THR A O 1
ATOM 1095 N N . LYS A 1 136 ? -13.963 -14.336 20.075 1.00 95.00 136 LYS A N 1
ATOM 1096 C CA . LYS A 1 136 ? -13.917 -14.064 18.626 1.00 95.00 136 LYS A CA 1
ATOM 1097 C C . LYS A 1 136 ? -12.783 -13.126 18.215 1.00 95.00 136 LYS A C 1
ATOM 1099 O O . LYS A 1 136 ? -12.323 -13.197 17.084 1.00 95.00 136 LYS A O 1
ATOM 1104 N N . HIS A 1 137 ? -12.337 -12.261 19.121 1.00 95.31 137 HIS A N 1
ATOM 1105 C CA . HIS A 1 137 ? -11.314 -11.243 18.857 1.00 95.31 137 HIS A CA 1
ATOM 1106 C C . HIS A 1 137 ? -10.145 -11.392 19.835 1.00 95.31 137 HIS A C 1
ATOM 1108 O O . HIS A 1 137 ? -9.668 -10.424 20.420 1.00 95.31 137 HIS A O 1
ATOM 1114 N N . ILE A 1 138 ? -9.709 -12.625 20.081 1.00 93.62 138 ILE A N 1
ATOM 1115 C CA . ILE A 1 138 ? -8.586 -12.880 20.984 1.00 93.62 138 ILE A CA 1
ATOM 1116 C C . ILE A 1 138 ? -7.336 -12.209 20.409 1.00 93.62 138 ILE A C 1
ATOM 1118 O O . ILE A 1 138 ? -7.001 -12.419 19.246 1.00 93.62 138 ILE A O 1
ATOM 1122 N N . ASN A 1 139 ? -6.646 -11.411 21.227 1.00 93.56 139 ASN A N 1
ATOM 1123 C CA . ASN A 1 139 ? -5.408 -10.719 20.854 1.00 93.56 139 ASN A CA 1
ATOM 1124 C C . ASN A 1 139 ? -5.523 -9.856 19.585 1.00 93.56 139 ASN A C 1
ATOM 1126 O O . ASN A 1 139 ? -4.526 -9.656 18.889 1.00 93.56 139 ASN A O 1
ATOM 1130 N N . TRP A 1 140 ? -6.718 -9.342 19.272 1.00 95.62 140 TRP A N 1
ATOM 1131 C CA . TRP A 1 140 ? -6.965 -8.610 18.028 1.00 95.62 140 TRP A CA 1
ATOM 1132 C C . TRP A 1 140 ? -6.019 -7.419 17.840 1.00 95.62 140 TRP A C 1
ATOM 1134 O O . TRP A 1 140 ? -5.595 -7.183 16.717 1.00 95.62 140 TRP A O 1
ATOM 1144 N N . GLN A 1 141 ? -5.632 -6.725 18.919 1.00 95.38 141 GLN A N 1
ATOM 1145 C CA . GLN A 1 141 ? -4.682 -5.605 18.877 1.00 95.38 141 GLN A CA 1
ATOM 1146 C C . GLN A 1 141 ? -3.336 -6.053 18.303 1.00 95.38 141 GLN A C 1
ATOM 1148 O O . GLN A 1 141 ? -2.857 -5.504 17.315 1.00 95.38 141 GLN A O 1
ATOM 1153 N N . LYS A 1 142 ? -2.756 -7.111 18.883 1.00 96.56 142 LYS A N 1
ATOM 1154 C CA . LYS A 1 142 ? -1.465 -7.660 18.457 1.00 96.56 142 LYS A CA 1
ATOM 1155 C C . LYS A 1 142 ? -1.538 -8.259 17.054 1.00 96.56 142 LYS A C 1
ATOM 1157 O O . LYS A 1 142 ? -0.616 -8.064 16.269 1.00 96.56 142 LYS A O 1
ATOM 1162 N N . LEU A 1 143 ? -2.617 -8.981 16.744 1.00 97.44 143 LEU A N 1
ATOM 1163 C CA . LEU A 1 143 ? -2.807 -9.586 15.426 1.00 97.44 143 LEU A CA 1
ATOM 1164 C C . LEU A 1 143 ? -2.956 -8.518 14.339 1.00 97.44 143 LEU A C 1
ATOM 1166 O O . LEU A 1 143 ? -2.267 -8.600 13.329 1.00 97.44 143 LEU A O 1
ATOM 1170 N N . LYS A 1 144 ? -3.784 -7.490 14.566 1.00 98.00 144 LYS A N 1
ATOM 1171 C CA . LYS A 1 144 ? -3.975 -6.398 13.604 1.00 98.00 144 LYS A CA 1
ATOM 1172 C C . LYS A 1 144 ? -2.723 -5.551 13.439 1.00 98.00 144 LYS A C 1
ATOM 1174 O O . LYS A 1 144 ? -2.390 -5.208 12.312 1.00 98.00 144 LYS A O 1
ATOM 1179 N N . LEU A 1 145 ? -1.998 -5.274 14.522 1.00 98.44 145 LEU A N 1
ATOM 1180 C CA . LEU A 1 145 ? -0.710 -4.587 14.442 1.00 98.44 145 LEU A CA 1
ATOM 1181 C C . LEU A 1 145 ? 0.275 -5.361 13.558 1.00 98.44 145 LEU A C 1
ATOM 1183 O O . LEU A 1 145 ? 0.870 -4.783 12.655 1.00 98.44 145 LEU A O 1
ATOM 1187 N N . ALA A 1 146 ? 0.417 -6.668 13.800 1.00 98.50 146 ALA A N 1
ATOM 1188 C CA . ALA A 1 146 ? 1.320 -7.517 13.030 1.00 98.50 146 ALA A CA 1
ATOM 1189 C C . ALA A 1 146 ? 0.915 -7.608 11.550 1.00 98.50 146 ALA A C 1
ATOM 1191 O O . ALA A 1 146 ? 1.779 -7.493 10.689 1.00 98.50 146 ALA A O 1
ATOM 1192 N N . GLU A 1 147 ? -0.379 -7.767 11.260 1.00 98.25 147 GLU A N 1
ATOM 1193 C CA . GLU A 1 147 ? -0.927 -7.804 9.896 1.00 98.25 147 GLU A CA 1
ATOM 1194 C C . GLU A 1 147 ? -0.607 -6.512 9.128 1.00 98.25 147 GLU A C 1
ATOM 1196 O O . GLU A 1 147 ? -0.045 -6.566 8.035 1.00 98.25 147 GLU A O 1
ATOM 1201 N N . ILE A 1 148 ? -0.891 -5.346 9.720 1.00 98.56 148 ILE A N 1
ATOM 1202 C CA . ILE A 1 148 ? -0.701 -4.052 9.050 1.00 98.56 148 ILE A CA 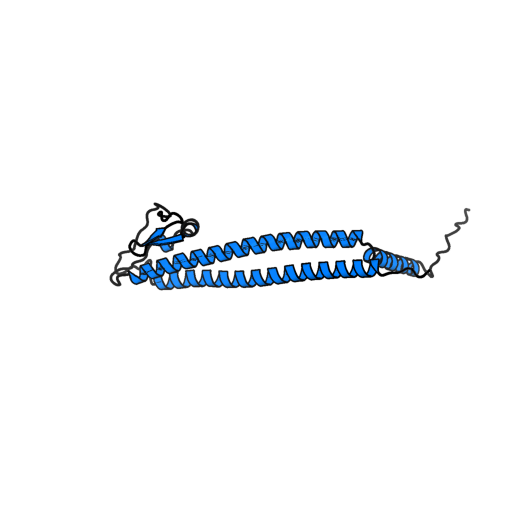1
ATOM 1203 C C . ILE A 1 148 ? 0.790 -3.705 8.899 1.00 98.56 148 ILE A C 1
ATOM 1205 O O . ILE A 1 148 ? 1.201 -3.194 7.857 1.00 98.56 148 ILE A O 1
ATOM 1209 N N . GLU A 1 149 ? 1.625 -3.973 9.911 1.00 98.56 149 GLU A N 1
ATOM 1210 C CA . GLU A 1 149 ? 3.076 -3.754 9.793 1.00 98.56 149 GLU A CA 1
ATOM 1211 C C . GLU A 1 149 ? 3.718 -4.714 8.788 1.00 98.56 149 GLU A C 1
ATOM 1213 O O . GLU A 1 149 ? 4.602 -4.300 8.034 1.00 98.56 149 GLU A O 1
ATOM 1218 N N . GLN A 1 150 ? 3.255 -5.967 8.716 1.00 98.56 150 GLN A N 1
ATOM 1219 C CA . GLN A 1 150 ? 3.700 -6.895 7.682 1.00 98.56 150 GLN A CA 1
ATOM 1220 C C . GLN A 1 150 ? 3.367 -6.343 6.291 1.00 98.56 150 GLN A C 1
ATOM 1222 O O . GLN A 1 150 ? 4.284 -6.183 5.485 1.00 98.56 150 GLN A O 1
ATOM 1227 N N . GLU A 1 151 ? 2.109 -5.978 6.032 1.00 98.19 151 GLU A N 1
ATOM 1228 C CA . GLU A 1 151 ? 1.682 -5.421 4.743 1.00 98.19 151 GLU A CA 1
ATOM 1229 C C . GLU A 1 151 ? 2.515 -4.185 4.366 1.00 98.19 151 GLU A C 1
ATOM 1231 O O . GLU A 1 151 ? 3.098 -4.109 3.283 1.00 98.19 151 GLU A O 1
ATOM 1236 N N . LYS A 1 152 ? 2.679 -3.240 5.295 1.00 98.56 152 LYS A N 1
ATOM 1237 C CA . LYS A 1 152 ? 3.521 -2.051 5.112 1.00 98.56 152 LYS A CA 1
ATOM 1238 C C . LYS A 1 152 ? 4.976 -2.407 4.791 1.00 98.56 152 LYS A C 1
ATOM 1240 O O . LYS A 1 152 ? 5.579 -1.781 3.916 1.00 98.56 152 LYS A O 1
ATOM 1245 N N . SER A 1 153 ? 5.552 -3.395 5.477 1.00 98.62 153 SER A N 1
ATOM 1246 C CA . SER A 1 153 ? 6.925 -3.851 5.234 1.00 98.62 153 SER A CA 1
ATOM 1247 C C . SER A 1 153 ? 7.090 -4.466 3.839 1.00 98.62 153 SER A C 1
ATOM 1249 O O . SER A 1 153 ? 8.059 -4.156 3.142 1.00 98.62 153 SER A O 1
ATOM 1251 N N . GLU A 1 154 ? 6.106 -5.244 3.380 1.00 98.62 154 GLU A N 1
ATOM 1252 C CA . GLU A 1 154 ? 6.071 -5.818 2.034 1.00 98.62 154 GLU A CA 1
ATOM 1253 C C . GLU A 1 154 ? 6.039 -4.707 0.975 1.00 98.62 154 GLU A C 1
ATOM 1255 O O . GLU A 1 154 ? 6.819 -4.739 0.018 1.00 98.62 154 GLU A O 1
ATOM 1260 N N . GLN A 1 155 ? 5.249 -3.649 1.189 1.00 98.50 155 GLN A N 1
ATOM 1261 C CA . GLN A 1 155 ? 5.230 -2.492 0.286 1.00 98.50 155 GLN A CA 1
ATOM 1262 C C . GLN A 1 155 ? 6.584 -1.761 0.215 1.00 98.50 155 GLN A C 1
ATOM 1264 O O . GLN A 1 155 ? 6.989 -1.307 -0.859 1.00 98.50 155 GLN A O 1
ATOM 1269 N N . PHE A 1 156 ? 7.342 -1.671 1.315 1.00 98.62 156 PHE A N 1
ATOM 1270 C CA . PHE A 1 156 ? 8.702 -1.109 1.287 1.00 98.62 156 PHE A CA 1
ATOM 1271 C C . PHE A 1 156 ? 9.688 -1.969 0.486 1.00 98.62 156 PHE A C 1
ATOM 1273 O O . PHE A 1 156 ? 10.551 -1.430 -0.225 1.00 98.62 156 PHE A O 1
ATOM 1280 N N . VAL A 1 157 ? 9.557 -3.297 0.560 1.00 98.69 157 VAL A N 1
ATOM 1281 C CA . VAL A 1 157 ? 10.338 -4.225 -0.271 1.00 98.69 157 VAL A CA 1
ATOM 1282 C C . VAL A 1 157 ? 10.006 -4.011 -1.749 1.00 98.69 157 VAL A C 1
ATOM 1284 O O . VAL A 1 157 ? 10.926 -3.843 -2.558 1.00 98.69 157 VAL A O 1
ATOM 1287 N N . ILE A 1 158 ? 8.718 -3.912 -2.094 1.00 98.50 158 ILE A N 1
ATOM 1288 C CA . ILE A 1 158 ? 8.249 -3.619 -3.458 1.00 98.50 158 ILE A CA 1
ATOM 1289 C C . ILE A 1 158 ? 8.828 -2.289 -3.956 1.00 98.50 158 ILE A C 1
ATOM 1291 O O . ILE A 1 158 ? 9.419 -2.241 -5.036 1.00 98.50 158 ILE A O 1
ATOM 1295 N N . LEU A 1 159 ? 8.763 -1.215 -3.161 1.00 98.38 159 LEU A N 1
ATOM 1296 C CA . LEU A 1 159 ? 9.338 0.083 -3.539 1.00 98.38 159 LEU A CA 1
ATOM 1297 C C . LEU A 1 159 ? 10.837 0.003 -3.840 1.00 98.38 159 LEU A C 1
ATOM 1299 O O . LEU A 1 159 ? 11.311 0.627 -4.793 1.00 98.38 159 LEU A O 1
ATOM 1303 N N . SER A 1 160 ? 11.574 -0.777 -3.052 1.00 98.50 160 SER A N 1
ATOM 1304 C CA . SER A 1 160 ? 13.009 -0.991 -3.241 1.00 98.50 160 SER A CA 1
ATOM 1305 C C . SER A 1 160 ? 13.310 -1.815 -4.501 1.00 98.50 160 SER A C 1
ATOM 1307 O O . SER A 1 160 ? 14.298 -1.565 -5.195 1.00 98.50 160 SER A O 1
ATOM 1309 N N . MET A 1 161 ? 12.463 -2.790 -4.843 1.00 98.50 161 MET A N 1
ATOM 1310 C CA . MET A 1 161 ? 12.552 -3.542 -6.103 1.00 98.50 161 MET A CA 1
ATOM 1311 C C . MET A 1 161 ? 12.271 -2.653 -7.319 1.00 98.50 161 MET A C 1
ATOM 1313 O O . MET A 1 161 ? 13.089 -2.615 -8.239 1.00 98.50 161 MET A O 1
ATOM 1317 N N . LEU A 1 162 ? 11.189 -1.876 -7.285 1.00 98.50 162 LEU A N 1
ATOM 1318 C CA . LEU A 1 162 ? 10.802 -0.951 -8.354 1.00 98.50 162 LEU A CA 1
ATOM 1319 C C . LEU A 1 162 ? 11.845 0.149 -8.582 1.00 98.50 162 LEU A C 1
ATOM 1321 O O . LEU A 1 162 ? 12.114 0.543 -9.717 1.00 98.50 162 LEU A O 1
ATOM 1325 N N . GLU A 1 163 ? 12.471 0.645 -7.512 1.00 98.12 163 GLU A N 1
ATOM 1326 C CA . GLU A 1 163 ? 13.575 1.603 -7.607 1.00 98.12 163 GLU A CA 1
ATOM 1327 C C . GLU A 1 163 ? 14.765 1.013 -8.374 1.00 98.12 163 GLU A C 1
ATOM 1329 O O . GLU A 1 163 ? 15.274 1.652 -9.300 1.00 98.12 163 GLU A O 1
ATOM 1334 N N . ARG A 1 164 ? 15.168 -0.218 -8.035 1.00 98.44 164 ARG A N 1
ATOM 1335 C CA . ARG A 1 164 ? 16.248 -0.930 -8.733 1.00 98.44 164 ARG A CA 1
ATOM 1336 C C . ARG A 1 164 ? 15.901 -1.180 -10.197 1.00 98.44 164 ARG A C 1
ATOM 1338 O O . ARG A 1 164 ? 16.732 -0.903 -11.061 1.00 98.44 164 ARG A O 1
ATOM 1345 N N . GLU A 1 165 ? 14.683 -1.630 -10.497 1.00 98.00 165 GLU A N 1
ATOM 1346 C CA . GLU A 1 165 ? 14.247 -1.823 -11.883 1.00 98.00 165 GLU A CA 1
ATOM 1347 C C . GLU A 1 165 ? 14.295 -0.507 -12.670 1.00 98.00 165 GLU A C 1
ATOM 1349 O O . GLU A 1 165 ? 14.854 -0.458 -13.769 1.00 98.00 165 GLU A O 1
ATOM 1354 N N . ARG A 1 166 ? 13.795 0.595 -12.095 1.00 98.25 166 ARG A N 1
ATOM 1355 C CA . ARG A 1 166 ? 13.847 1.910 -12.747 1.00 98.25 166 ARG A CA 1
ATOM 1356 C C . ARG A 1 166 ? 15.279 2.322 -13.080 1.00 98.25 166 ARG A C 1
ATOM 1358 O O . ARG A 1 166 ? 15.527 2.861 -14.160 1.00 98.25 166 ARG A O 1
ATOM 1365 N N . GLN A 1 167 ? 16.214 2.116 -12.153 1.00 98.25 167 GLN A N 1
ATOM 1366 C CA . GLN A 1 167 ? 17.628 2.434 -12.360 1.00 98.25 167 GLN A CA 1
ATOM 1367 C C . GLN A 1 167 ? 18.231 1.585 -13.480 1.00 98.25 167 GLN A C 1
ATOM 1369 O O . GLN A 1 167 ? 18.901 2.132 -14.355 1.00 98.25 167 GLN A O 1
ATOM 1374 N N . GLN A 1 168 ? 17.933 0.285 -13.511 1.00 97.81 168 GLN A N 1
ATOM 1375 C CA . GLN A 1 168 ? 18.390 -0.613 -14.571 1.00 97.81 168 GLN A CA 1
ATOM 1376 C C . GLN A 1 168 ? 17.851 -0.200 -15.944 1.00 97.81 168 GLN A C 1
ATOM 1378 O O . GLN A 1 168 ? 18.630 -0.105 -16.891 1.00 97.81 168 GLN A O 1
ATOM 1383 N N . ILE A 1 169 ? 16.552 0.103 -16.060 1.00 96.94 169 ILE A N 1
ATOM 1384 C CA . ILE A 1 169 ? 15.957 0.559 -17.325 1.00 96.94 169 ILE A CA 1
ATOM 1385 C C . ILE A 1 169 ? 16.629 1.858 -17.791 1.00 96.94 169 ILE A C 1
ATOM 1387 O O . ILE A 1 169 ? 17.096 1.945 -18.925 1.00 96.94 169 ILE A O 1
ATOM 1391 N N . LYS A 1 170 ? 16.760 2.854 -16.903 1.00 96.38 170 LYS A N 1
ATOM 1392 C CA . LYS A 1 170 ? 17.416 4.128 -17.240 1.00 96.38 170 LYS A CA 1
ATOM 1393 C C . LYS A 1 170 ? 18.875 3.946 -17.657 1.00 96.38 170 LYS A C 1
ATOM 1395 O O . LYS A 1 170 ? 19.308 4.591 -18.608 1.00 96.38 170 LYS A O 1
ATOM 1400 N N . ALA A 1 171 ? 19.621 3.071 -16.981 1.00 96.19 171 ALA A N 1
ATOM 1401 C CA . ALA A 1 171 ? 21.001 2.762 -17.340 1.00 96.19 171 ALA A CA 1
ATOM 1402 C C . ALA A 1 171 ? 21.094 2.120 -18.733 1.00 96.19 171 ALA A C 1
ATOM 1404 O O . ALA A 1 171 ? 21.939 2.523 -19.531 1.00 96.19 171 ALA A O 1
ATOM 1405 N N . ARG A 1 172 ? 20.190 1.186 -19.067 1.00 94.06 172 ARG A N 1
ATOM 1406 C CA . ARG A 1 172 ? 20.124 0.583 -20.410 1.00 94.06 172 ARG A CA 1
ATOM 1407 C C . ARG A 1 172 ? 19.7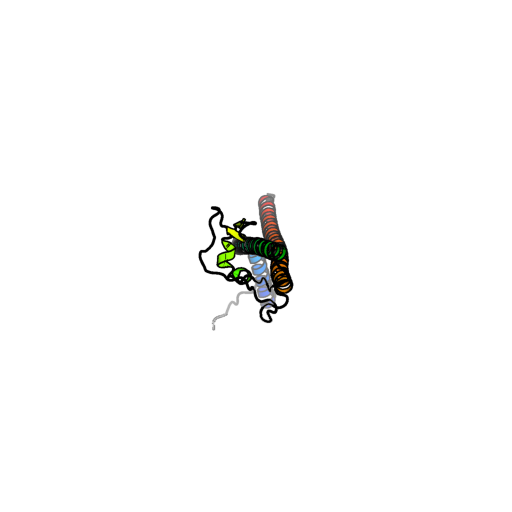96 1.606 -21.492 1.00 94.06 172 ARG A C 1
ATOM 1409 O O . ARG A 1 172 ? 20.458 1.612 -22.525 1.00 94.06 172 ARG A O 1
ATOM 1416 N N . MET A 1 173 ? 18.805 2.468 -21.265 1.00 93.62 173 MET A N 1
ATOM 1417 C CA . MET A 1 173 ? 18.451 3.530 -22.214 1.00 93.62 173 MET A CA 1
ATOM 1418 C C . MET A 1 173 ? 19.612 4.510 -22.422 1.00 93.62 173 MET A C 1
ATOM 1420 O O . MET A 1 173 ? 19.917 4.868 -23.556 1.00 93.62 173 MET A O 1
ATOM 1424 N N . LYS A 1 174 ? 20.289 4.915 -21.337 1.00 92.44 174 LYS A N 1
ATOM 1425 C CA . LYS A 1 174 ? 21.461 5.797 -21.401 1.00 92.44 174 LYS A CA 1
ATOM 1426 C C . LYS A 1 174 ? 22.587 5.167 -22.222 1.00 92.44 174 LYS A C 1
ATOM 1428 O O . LYS A 1 174 ? 23.057 5.803 -23.155 1.00 92.44 174 LYS A O 1
ATOM 1433 N N . LYS A 1 175 ? 22.939 3.909 -21.937 1.00 90.56 175 LYS A N 1
ATOM 1434 C CA . LYS A 1 175 ? 23.965 3.175 -22.690 1.00 90.56 175 LYS A CA 1
ATOM 1435 C C . LYS A 1 175 ? 23.632 3.100 -24.183 1.00 90.56 175 LYS A C 1
ATOM 1437 O O . LYS A 1 175 ? 24.490 3.354 -25.014 1.00 90.56 175 LYS A O 1
ATOM 1442 N N . ARG A 1 176 ? 22.376 2.803 -24.536 1.00 88.19 176 ARG A N 1
ATOM 1443 C CA . ARG A 1 176 ? 21.951 2.748 -25.945 1.00 88.19 176 ARG A CA 1
ATOM 1444 C C . ARG A 1 176 ? 22.066 4.096 -26.651 1.00 88.19 176 ARG A C 1
ATOM 1446 O O . ARG A 1 176 ? 22.419 4.118 -27.823 1.00 88.19 176 ARG A O 1
ATOM 1453 N N . ARG A 1 177 ? 21.786 5.201 -25.955 1.00 85.06 177 ARG A N 1
ATOM 1454 C CA . ARG A 1 177 ? 21.999 6.547 -26.498 1.00 85.06 177 ARG A CA 1
ATOM 1455 C C . ARG A 1 177 ? 23.486 6.827 -26.721 1.00 85.06 177 ARG A C 1
ATOM 1457 O O . ARG A 1 177 ? 23.844 7.223 -27.816 1.00 85.06 177 ARG A O 1
ATOM 1464 N N . GLU A 1 178 ? 24.331 6.549 -25.731 1.00 86.00 178 GLU A N 1
ATOM 1465 C CA . GLU A 1 178 ? 25.789 6.721 -25.846 1.00 86.00 178 GLU A CA 1
ATOM 1466 C C . GLU A 1 178 ? 26.374 5.898 -27.007 1.00 86.00 178 GLU A C 1
ATOM 1468 O O . GLU A 1 178 ? 27.214 6.396 -27.752 1.00 86.00 178 GLU A O 1
ATOM 1473 N N . ASP A 1 179 ? 25.891 4.666 -27.208 1.00 82.06 179 ASP A N 1
ATOM 1474 C CA . ASP A 1 179 ? 26.299 3.815 -28.331 1.00 82.06 179 ASP A CA 1
ATOM 1475 C C . ASP A 1 179 ? 25.891 4.412 -29.694 1.00 82.06 179 ASP A C 1
ATOM 1477 O O . ASP A 1 179 ? 26.635 4.273 -30.664 1.00 82.06 179 ASP A O 1
ATOM 1481 N N . ILE A 1 180 ? 24.720 5.057 -29.794 1.00 79.69 180 ILE A N 1
ATOM 1482 C CA . ILE A 1 180 ? 24.269 5.741 -31.021 1.00 79.69 180 ILE A CA 1
ATOM 1483 C C . ILE A 1 180 ? 25.110 6.993 -31.272 1.00 79.69 180 ILE A C 1
ATOM 1485 O O . ILE A 1 180 ? 25.617 7.154 -32.380 1.00 79.69 180 ILE A O 1
ATOM 1489 N N . ASP A 1 181 ? 25.302 7.829 -30.250 1.00 77.56 181 ASP A N 1
ATOM 1490 C CA . ASP A 1 181 ? 26.081 9.068 -30.346 1.00 77.56 181 ASP A CA 1
ATOM 1491 C C . ASP A 1 181 ? 27.534 8.769 -30.771 1.00 77.56 181 ASP A C 1
ATOM 1493 O O . ASP A 1 181 ? 28.109 9.472 -31.602 1.00 77.56 181 ASP A O 1
ATOM 1497 N N . LEU A 1 182 ? 28.125 7.683 -30.251 1.00 75.56 182 LEU A N 1
ATOM 1498 C CA . LEU A 1 182 ? 29.458 7.225 -30.649 1.00 75.56 182 LEU A CA 1
ATOM 1499 C C . LEU A 1 182 ? 29.509 6.801 -32.122 1.00 75.56 182 LEU A C 1
ATOM 1501 O O . LEU A 1 182 ? 30.482 7.107 -32.810 1.00 75.56 182 LEU A O 1
ATOM 1505 N N . ILE A 1 183 ? 28.489 6.093 -32.613 1.00 75.25 183 ILE A N 1
ATOM 1506 C CA . ILE A 1 183 ? 28.419 5.681 -34.021 1.00 75.25 183 ILE A CA 1
ATOM 1507 C C . ILE A 1 183 ? 28.303 6.908 -34.923 1.00 75.25 183 ILE A C 1
ATOM 1509 O O . ILE A 1 183 ? 29.084 7.028 -35.862 1.00 75.25 183 ILE A O 1
ATOM 1513 N N . GLU A 1 184 ? 27.399 7.836 -34.609 1.00 73.19 184 GLU A N 1
ATOM 1514 C CA . GLU A 1 184 ? 27.223 9.076 -35.371 1.00 73.19 184 GLU A CA 1
ATOM 1515 C C . GLU A 1 184 ? 28.520 9.900 -35.404 1.00 73.19 184 GLU A C 1
ATOM 1517 O O . GLU A 1 184 ? 28.933 10.389 -36.457 1.00 73.19 184 GLU A O 1
ATOM 1522 N N . PHE A 1 185 ? 29.225 9.997 -34.272 1.00 72.88 185 PHE A N 1
ATOM 1523 C CA . PHE A 1 185 ? 30.530 10.652 -34.207 1.00 72.88 185 PHE A CA 1
ATOM 1524 C C . PHE A 1 185 ? 31.575 9.983 -35.116 1.00 72.88 185 PHE A C 1
ATOM 1526 O O . PHE A 1 185 ? 32.296 10.678 -35.836 1.00 72.88 185 PHE A O 1
ATOM 1533 N N . LEU A 1 186 ? 31.667 8.648 -35.105 1.00 72.62 186 LEU A N 1
ATOM 1534 C CA . LEU A 1 186 ? 32.611 7.894 -35.939 1.00 72.62 186 LEU A CA 1
ATOM 1535 C C . LEU A 1 186 ? 32.275 7.997 -37.437 1.00 72.62 186 LEU A C 1
ATOM 1537 O O . LEU A 1 186 ? 33.181 8.143 -38.260 1.00 72.62 186 LEU A O 1
ATOM 1541 N N . GLU A 1 187 ? 30.991 7.966 -37.795 1.00 67.69 187 GLU A N 1
ATOM 1542 C CA . GLU A 1 187 ? 30.521 8.124 -39.177 1.00 67.69 187 GLU A CA 1
ATOM 1543 C C . GLU A 1 187 ? 30.829 9.530 -39.716 1.00 67.69 187 GLU A C 1
ATOM 1545 O O . GLU A 1 187 ? 31.351 9.661 -40.823 1.00 67.69 187 GLU A O 1
ATOM 1550 N N . ASN A 1 188 ? 30.622 10.572 -38.906 1.00 62.78 188 ASN A N 1
ATOM 1551 C CA . ASN A 1 188 ? 30.888 11.963 -39.290 1.00 62.78 188 ASN A CA 1
ATOM 1552 C C . ASN A 1 188 ? 32.384 12.336 -39.283 1.00 62.78 188 ASN A C 1
ATOM 1554 O O . ASN A 1 188 ? 32.783 13.288 -39.952 1.00 62.78 188 ASN A O 1
ATOM 1558 N N . SER A 1 189 ? 33.221 11.596 -38.549 1.00 57.06 189 SER A N 1
ATOM 1559 C CA . SER A 1 189 ? 34.670 11.849 -38.449 1.00 57.06 189 SER A CA 1
ATOM 1560 C C . SER A 1 189 ? 35.504 11.078 -39.478 1.00 57.06 189 SER A C 1
ATOM 1562 O O . SER A 1 189 ? 36.721 11.264 -39.546 1.00 57.06 189 SER A O 1
ATOM 1564 N N . THR A 1 190 ? 34.887 10.213 -40.290 1.00 53.91 190 THR A N 1
ATOM 1565 C CA . THR A 1 190 ? 35.594 9.480 -41.349 1.00 53.91 190 THR A CA 1
ATOM 1566 C C . THR A 1 190 ? 35.831 10.405 -42.550 1.00 53.91 190 THR A C 1
ATOM 1568 O O . THR A 1 190 ? 35.102 10.389 -43.539 1.00 53.91 190 THR A O 1
ATOM 1571 N N . ILE A 1 191 ? 36.862 11.248 -42.448 1.00 52.12 191 ILE A N 1
ATOM 1572 C CA . ILE A 1 191 ? 37.386 12.060 -43.551 1.00 52.12 191 ILE A CA 1
ATOM 1573 C C . ILE A 1 191 ? 37.964 11.115 -44.611 1.00 52.12 191 ILE A C 1
ATOM 1575 O O . ILE A 1 191 ? 38.888 10.344 -44.348 1.00 52.12 191 ILE A O 1
ATOM 1579 N N . ILE A 1 192 ? 37.416 11.178 -45.824 1.00 51.47 192 ILE A N 1
ATOM 1580 C CA . ILE A 1 192 ? 37.959 10.502 -47.003 1.00 51.47 192 ILE A CA 1
ATOM 1581 C C . ILE A 1 192 ? 39.238 11.253 -47.392 1.00 51.47 192 ILE A C 1
ATOM 1583 O O . ILE A 1 192 ? 39.169 12.394 -47.844 1.00 51.47 192 ILE A O 1
ATOM 1587 N N . HIS A 1 193 ? 40.404 10.635 -47.202 1.00 40.78 193 HIS A N 1
ATOM 1588 C CA . HIS A 1 193 ? 41.637 11.133 -47.806 1.00 40.78 193 HIS A CA 1
ATOM 1589 C C . HIS A 1 193 ? 41.570 10.896 -49.323 1.00 40.78 193 HIS A C 1
ATOM 1591 O O . HIS A 1 193 ? 41.481 9.750 -49.766 1.00 40.78 193 HIS A O 1
ATOM 1597 N N . SER A 1 194 ? 41.544 12.000 -50.075 1.00 40.78 194 SER A N 1
ATOM 1598 C CA . SER A 1 194 ? 41.675 12.081 -51.537 1.00 40.78 194 SER A CA 1
ATOM 1599 C C . SER A 1 194 ? 43.064 11.688 -52.018 1.00 40.78 194 SER A C 1
ATOM 1601 O O . SER A 1 194 ? 44.026 12.146 -51.357 1.00 40.78 194 SER A O 1
#

pLDDT: mean 87.24, std 14.89, range [38.66, 98.69]

Organism: NCBI:txid1340429

Secondary structure (DSSP, 8-state):
---------SSSSHHHHHHHHHHHHHHHHHT-HHHHHHHHHHHHHHHHHHHHHHHHHHHHHHHHHHHHHHHHHHHHHHHHT--TTS---BGGGGS-HHHHTT--EE-TTT--EE-TTSSBS------B---TT-STTTTHHHHHHHHHHHHHHHHHHHHHHHHHHHHHHHHHHHHHHHHHHHHHHHHHT-----

Radius of gyration: 33.7 Å; chains: 1; bounding box: 64×50×109 Å